Protein AF-A0A974HJC3-F1 (afdb_monomer)

Mean predicted aligned error: 16.14 Å

Structure (mmCIF, N/CA/C/O backbone):
data_AF-A0A974HJC3-F1
#
_entry.id   AF-A0A974HJC3-F1
#
loop_
_atom_site.group_PDB
_atom_site.id
_atom_site.type_symbol
_atom_site.label_atom_id
_atom_site.label_alt_id
_atom_site.label_comp_id
_atom_site.label_asym_id
_atom_site.label_entity_id
_atom_site.label_seq_id
_atom_site.pdbx_PDB_ins_code
_atom_site.Cartn_x
_atom_site.Cartn_y
_atom_site.Cartn_z
_atom_site.occupancy
_atom_site.B_iso_or_equiv
_atom_site.auth_seq_id
_atom_site.auth_comp_id
_atom_site.auth_asym_id
_atom_site.auth_atom_id
_atom_site.pdbx_PDB_model_num
ATOM 1 N N . MET A 1 1 ? -6.143 17.441 13.770 1.00 57.12 1 MET A N 1
ATOM 2 C CA . MET A 1 1 ? -6.486 16.005 13.543 1.00 57.12 1 MET A CA 1
ATOM 3 C C . MET A 1 1 ? -7.954 15.848 13.153 1.00 57.12 1 MET A C 1
ATOM 5 O O . MET A 1 1 ? -8.254 15.002 12.314 1.00 57.12 1 MET A O 1
ATOM 9 N N . TYR A 1 2 ? -8.851 16.677 13.696 1.00 64.00 2 TYR A N 1
ATOM 10 C CA . TYR A 1 2 ? -10.251 16.742 13.271 1.00 64.00 2 TYR A CA 1
ATOM 11 C C . TYR A 1 2 ? -10.424 17.188 11.803 1.00 64.00 2 TYR A C 1
ATOM 13 O O . TYR A 1 2 ? -11.204 16.575 11.080 1.00 64.00 2 TYR A O 1
ATOM 21 N N . ASP A 1 3 ? -9.580 18.098 11.303 1.00 67.56 3 ASP A N 1
ATOM 22 C CA . ASP A 1 3 ? -9.599 18.573 9.897 1.00 67.56 3 ASP A CA 1
ATOM 23 C C . ASP A 1 3 ? -8.930 17.625 8.894 1.00 67.56 3 ASP A C 1
ATOM 25 O O . ASP A 1 3 ? -8.756 17.928 7.717 1.00 67.56 3 ASP A O 1
ATOM 29 N N . SER A 1 4 ? -8.514 16.446 9.351 1.00 72.06 4 SER A N 1
ATOM 30 C CA . SER A 1 4 ? -7.942 15.449 8.457 1.00 72.06 4 SER A CA 1
ATOM 31 C C . SER A 1 4 ? -9.000 14.892 7.497 1.00 72.06 4 SER A C 1
ATOM 33 O O . SER A 1 4 ? -10.174 14.744 7.844 1.00 72.06 4 SER A O 1
ATOM 35 N N . PHE A 1 5 ? -8.567 14.464 6.309 1.00 69.25 5 PHE A N 1
ATOM 36 C CA . PHE A 1 5 ? -9.405 13.779 5.312 1.00 69.25 5 PHE A CA 1
ATOM 37 C C . PHE A 1 5 ? -9.793 12.340 5.710 1.00 69.25 5 PHE A C 1
ATOM 39 O O . PHE A 1 5 ? -10.010 11.480 4.857 1.00 69.25 5 PHE A O 1
ATOM 46 N N . HIS A 1 6 ? -9.848 12.032 7.004 1.00 73.44 6 HIS A N 1
ATOM 47 C CA . HIS A 1 6 ? -10.410 10.775 7.479 1.00 73.44 6 HIS A CA 1
ATOM 48 C C . HIS A 1 6 ? -11.947 10.849 7.485 1.00 73.44 6 HIS A C 1
ATOM 50 O O . HIS A 1 6 ? -12.510 11.926 7.687 1.00 73.44 6 HIS A O 1
ATOM 56 N N . PRO A 1 7 ? -12.650 9.724 7.279 1.00 74.75 7 PRO A N 1
ATOM 57 C CA . PRO A 1 7 ? -14.093 9.678 7.465 1.00 74.75 7 PRO A CA 1
ATOM 58 C C . PRO A 1 7 ? -14.505 10.064 8.890 1.00 74.75 7 PRO A C 1
ATOM 60 O O . PRO A 1 7 ? -13.841 9.679 9.854 1.00 74.75 7 PRO A O 1
ATOM 63 N N . ASP A 1 8 ? -15.651 10.734 9.031 1.00 78.88 8 ASP A N 1
ATOM 64 C CA . ASP A 1 8 ? -16.157 11.188 10.337 1.00 78.88 8 ASP A CA 1
ATOM 65 C C . ASP A 1 8 ? -16.374 10.013 11.297 1.00 78.88 8 ASP A C 1
ATOM 67 O O . ASP A 1 8 ? -16.006 10.076 12.467 1.00 78.88 8 ASP A O 1
ATOM 71 N N . HIS A 1 9 ? -16.871 8.883 10.781 1.00 81.44 9 HIS A N 1
ATOM 72 C CA . HIS A 1 9 ? -17.042 7.669 11.577 1.00 81.44 9 HIS A CA 1
ATOM 73 C C . HIS A 1 9 ? -15.714 7.132 12.130 1.00 81.44 9 HIS A C 1
ATOM 75 O O . HIS A 1 9 ? -15.701 6.599 13.231 1.00 81.44 9 HIS A O 1
ATOM 81 N N . THR A 1 10 ? -14.592 7.286 11.418 1.00 82.81 10 THR A N 1
ATOM 82 C CA . THR A 1 10 ? -13.272 6.846 11.896 1.00 82.81 10 THR A CA 1
ATOM 83 C C . THR A 1 10 ? -12.776 7.747 13.027 1.00 82.81 10 THR A C 1
ATOM 85 O O . THR A 1 10 ? -12.306 7.255 14.054 1.00 82.81 10 THR A O 1
ATOM 88 N N . LYS A 1 11 ? -12.931 9.067 12.869 1.00 84.75 11 LYS A N 1
ATOM 89 C CA . LYS A 1 11 ? -12.584 10.063 13.895 1.00 84.75 11 LYS A CA 1
ATOM 90 C C . LYS A 1 11 ? -13.387 9.817 15.175 1.00 84.75 11 LYS A C 1
ATOM 92 O O . LYS A 1 11 ? -12.817 9.645 16.248 1.00 84.75 11 LYS A O 1
ATOM 97 N N . ASN A 1 12 ? -14.701 9.683 15.032 1.00 88.44 12 ASN A N 1
ATOM 98 C CA . ASN A 1 12 ? -15.621 9.463 16.143 1.00 88.44 12 ASN A CA 1
ATOM 99 C C . ASN A 1 12 ? -15.442 8.084 16.794 1.00 88.44 12 ASN A C 1
ATOM 101 O O . ASN A 1 12 ? -15.463 7.964 18.018 1.00 88.44 12 ASN A O 1
ATOM 105 N N . SER A 1 13 ? -15.200 7.041 15.990 1.00 89.38 13 SER A N 1
ATOM 106 C CA . SER A 1 13 ? -14.908 5.698 16.503 1.00 89.38 13 SER A CA 1
ATOM 107 C C . SER A 1 13 ? -13.659 5.687 17.369 1.00 89.38 13 SER A C 1
ATOM 109 O O . SER A 1 13 ? -13.588 4.887 18.291 1.00 89.38 13 SER A O 1
ATOM 111 N N . THR A 1 14 ? -12.686 6.559 17.102 1.00 90.38 14 THR A N 1
ATOM 112 C CA . THR A 1 14 ? -11.455 6.612 17.894 1.00 90.38 14 THR A CA 1
ATOM 113 C C . THR A 1 14 ? -11.772 7.026 19.331 1.00 90.38 14 THR A C 1
ATOM 115 O O . THR A 1 14 ? -11.340 6.345 20.255 1.00 90.38 14 THR A O 1
ATOM 118 N N . ILE A 1 15 ? -12.589 8.066 19.530 1.00 91.50 15 ILE A N 1
ATOM 119 C CA . ILE A 1 15 ? -13.034 8.509 20.865 1.00 91.50 15 ILE A CA 1
ATOM 120 C C . ILE A 1 15 ? -13.760 7.368 21.585 1.00 91.50 15 ILE A C 1
ATOM 122 O O . ILE A 1 15 ? -13.410 7.003 22.707 1.00 91.50 15 ILE A O 1
ATOM 126 N N . TYR A 1 16 ? -14.735 6.763 20.903 1.00 92.69 16 TYR A N 1
ATOM 127 C CA . TYR A 1 16 ? -15.546 5.682 21.456 1.00 92.69 16 TYR A CA 1
ATOM 128 C C . TYR A 1 16 ? -14.713 4.456 21.854 1.00 92.69 16 TYR A C 1
ATOM 130 O O . TYR A 1 16 ? -14.903 3.902 22.933 1.00 92.69 16 TYR A O 1
ATOM 138 N N . SER A 1 17 ? -13.767 4.043 21.007 1.00 92.44 17 SER A N 1
ATOM 139 C CA . SER A 1 17 ? -12.908 2.887 21.266 1.00 92.44 17 SER A CA 1
ATOM 140 C C . SER A 1 17 ? -11.979 3.101 22.460 1.00 92.44 17 SER A C 1
ATOM 142 O O . SER A 1 17 ? -11.828 2.174 23.250 1.00 92.44 17 SER A O 1
ATOM 144 N N . HIS A 1 18 ? -11.397 4.294 22.629 1.00 92.50 18 HIS A N 1
ATOM 145 C CA . HIS A 1 18 ? -10.557 4.586 23.798 1.00 92.50 18 HIS A CA 1
ATOM 146 C C . HIS A 1 18 ? -11.386 4.595 25.087 1.00 92.50 18 HIS A C 1
ATOM 148 O O . HIS A 1 18 ? -11.015 3.937 26.054 1.00 92.50 18 HIS A O 1
ATOM 154 N N . ALA A 1 19 ? -12.549 5.254 25.086 1.00 92.94 19 ALA A N 1
ATOM 155 C CA . ALA A 1 19 ? -13.441 5.259 26.246 1.00 92.94 19 ALA A CA 1
ATOM 156 C C . ALA A 1 19 ? -13.891 3.836 26.635 1.00 92.94 19 ALA A C 1
ATOM 158 O O . ALA A 1 19 ? -13.882 3.474 27.809 1.00 92.94 19 ALA A O 1
ATOM 159 N N . LEU A 1 20 ? -14.201 2.986 25.649 1.00 92.19 20 LEU A N 1
ATOM 160 C CA . LEU A 1 20 ? -14.512 1.574 25.881 1.00 92.19 20 LEU A CA 1
ATOM 161 C C . LEU A 1 20 ? -13.343 0.771 26.462 1.00 92.19 20 LEU A C 1
ATOM 163 O O . LEU A 1 20 ? -13.570 -0.133 27.265 1.00 92.19 20 LEU A O 1
ATOM 167 N N . GLN A 1 21 ? -12.109 1.054 26.040 1.00 91.19 21 GLN A N 1
ATOM 168 C CA . GLN A 1 21 ? -10.926 0.385 26.578 1.00 91.19 21 GLN A CA 1
ATOM 169 C C . GLN A 1 21 ? -10.737 0.713 28.059 1.00 91.19 21 GLN A C 1
ATOM 171 O O . GLN A 1 21 ? -10.538 -0.213 28.843 1.00 91.19 21 GLN A O 1
ATOM 176 N N . TYR A 1 22 ? -10.888 1.981 28.456 1.00 91.94 22 TYR A N 1
ATOM 177 C CA . TYR A 1 22 ? -10.831 2.369 29.868 1.00 91.94 22 TYR A CA 1
ATOM 178 C C . TYR A 1 22 ? -11.906 1.659 30.698 1.00 91.94 22 TYR A C 1
ATOM 180 O O . TYR A 1 22 ? -11.577 1.063 31.719 1.00 91.94 22 TYR A O 1
ATOM 188 N N . ASN A 1 23 ? -13.148 1.587 30.208 1.00 89.94 23 ASN A N 1
ATOM 189 C CA . ASN A 1 23 ? -14.232 0.863 30.893 1.00 89.94 23 ASN A CA 1
ATOM 190 C C . ASN A 1 23 ? -13.980 -0.649 31.023 1.00 89.94 23 ASN A C 1
ATOM 192 O O . ASN A 1 23 ? -14.578 -1.316 31.867 1.00 89.94 23 ASN A O 1
ATOM 196 N N . ARG A 1 24 ? -13.144 -1.221 30.150 1.00 88.31 24 ARG A N 1
ATOM 197 C CA . ARG A 1 24 ? -12.794 -2.643 30.184 1.00 88.31 24 ARG A CA 1
ATOM 198 C C . ARG A 1 24 ? -11.630 -2.925 31.137 1.00 88.31 24 ARG A C 1
ATOM 200 O O . ARG A 1 24 ? -11.657 -3.950 31.818 1.00 88.31 24 ARG A O 1
ATOM 207 N N . ILE A 1 25 ? -10.620 -2.056 31.142 1.00 89.94 25 ILE A N 1
ATOM 208 C CA . ILE A 1 25 ? -9.370 -2.225 31.897 1.00 89.94 25 ILE A CA 1
ATOM 209 C C . ILE A 1 25 ? -9.563 -1.837 33.365 1.00 89.94 25 ILE A C 1
ATOM 211 O O . ILE A 1 25 ? -9.230 -2.624 34.250 1.00 89.94 25 ILE A O 1
ATOM 215 N N . CYS A 1 26 ? -10.123 -0.656 33.625 1.00 87.56 26 CYS A N 1
ATOM 216 C CA . CYS A 1 26 ? -10.281 -0.137 34.977 1.00 87.56 26 CYS A CA 1
ATOM 217 C C . CYS A 1 26 ? -11.382 -0.908 35.715 1.00 87.56 26 CYS A C 1
ATOM 219 O O . CYS A 1 26 ? -12.485 -1.098 35.197 1.00 87.56 26 CYS A O 1
ATOM 221 N N . SER A 1 27 ? -11.071 -1.367 36.926 1.00 83.88 27 SER A N 1
ATOM 222 C CA . SER A 1 27 ? -12.061 -1.986 37.820 1.00 83.88 27 SER A CA 1
ATOM 223 C C . SER A 1 27 ? -12.658 -0.964 38.787 1.00 83.88 27 SER A C 1
ATOM 225 O O . SER A 1 27 ? -13.817 -1.105 39.168 1.00 83.88 27 SER A O 1
ATOM 227 N N . ASP A 1 28 ? -11.891 0.075 39.133 1.00 89.00 28 ASP A N 1
ATOM 228 C CA . ASP A 1 28 ? -12.352 1.200 39.939 1.00 89.00 28 ASP A CA 1
ATOM 229 C C . ASP A 1 28 ? -12.942 2.327 39.073 1.00 89.00 28 ASP A C 1
ATOM 231 O O . ASP A 1 28 ? -12.427 2.694 38.011 1.00 89.00 28 ASP A O 1
ATOM 235 N N . THR A 1 29 ? -14.040 2.898 39.562 1.00 86.00 29 THR A N 1
ATOM 236 C CA . THR A 1 29 ? -14.767 3.990 38.914 1.00 86.00 29 THR A CA 1
ATOM 237 C C . THR A 1 29 ? -14.057 5.335 39.050 1.00 86.00 29 THR A C 1
ATOM 239 O O . THR A 1 29 ? -14.162 6.160 38.139 1.00 86.00 29 THR A O 1
ATOM 242 N N . ALA A 1 30 ? -13.318 5.579 40.138 1.00 89.06 30 ALA A N 1
ATOM 243 C CA . ALA A 1 30 ? -12.611 6.844 40.329 1.00 89.06 30 ALA A CA 1
ATOM 244 C C . ALA A 1 30 ? -11.413 6.955 39.374 1.00 89.06 30 ALA A C 1
ATOM 246 O O . ALA A 1 30 ? -11.275 7.964 38.676 1.00 89.06 30 ALA A O 1
ATOM 247 N N . GLU A 1 31 ? -10.620 5.888 39.259 1.00 89.62 31 GLU A N 1
ATOM 248 C CA . GLU A 1 31 ? -9.521 5.785 38.293 1.00 89.62 31 GLU A CA 1
ATOM 249 C C . GLU A 1 31 ? -10.017 5.896 36.839 1.00 89.62 31 GLU A C 1
ATOM 251 O O . GLU A 1 31 ? -9.485 6.677 36.045 1.00 89.62 31 GLU A O 1
ATOM 256 N N . MET A 1 32 ? -11.114 5.208 36.500 1.00 88.81 32 MET A N 1
ATOM 257 C CA . MET A 1 32 ? -11.758 5.323 35.187 1.00 88.81 32 MET A CA 1
ATOM 258 C C . MET A 1 32 ? -12.147 6.776 34.874 1.00 88.81 32 MET A C 1
ATOM 260 O O . MET A 1 32 ? -11.847 7.287 33.794 1.00 88.81 32 MET A O 1
ATOM 264 N N . ASN A 1 33 ? -12.788 7.469 35.819 1.00 90.19 33 ASN A N 1
ATOM 265 C CA . ASN A 1 33 ? -13.190 8.864 35.644 1.00 90.19 33 ASN A CA 1
ATOM 266 C C . ASN A 1 33 ? -11.987 9.804 35.495 1.00 90.19 33 ASN A C 1
ATOM 268 O O . ASN A 1 33 ? -12.065 10.775 34.738 1.00 90.19 33 ASN A O 1
ATOM 272 N N . HIS A 1 34 ? -10.875 9.525 36.177 1.00 93.00 34 HIS A N 1
ATOM 273 C CA . HIS A 1 34 ? -9.630 10.266 35.997 1.00 93.00 34 HIS A CA 1
ATOM 274 C C . HIS A 1 34 ? -9.096 10.109 34.565 1.00 93.00 34 HIS A C 1
ATOM 276 O O . HIS A 1 34 ? -8.867 11.108 33.882 1.00 93.00 34 HIS A O 1
ATOM 282 N N . HIS A 1 35 ? -9.008 8.878 34.054 1.00 92.12 35 HIS A N 1
ATOM 283 C CA . HIS A 1 35 ? -8.567 8.628 32.680 1.00 92.12 35 HIS A CA 1
ATOM 284 C C . HIS A 1 35 ? -9.496 9.232 31.624 1.00 92.12 35 HIS A C 1
ATOM 286 O O . HIS A 1 35 ? -9.015 9.790 30.638 1.00 92.12 35 HIS A O 1
ATOM 292 N N . LEU A 1 36 ? -10.817 9.181 31.825 1.00 92.69 36 LEU A N 1
ATOM 293 C CA . LEU A 1 36 ? -11.779 9.795 30.906 1.00 92.69 36 LEU A CA 1
ATOM 294 C C . LEU A 1 36 ? -11.648 11.324 30.863 1.00 92.69 36 LEU A C 1
ATOM 296 O O . LEU A 1 36 ? -11.805 11.913 29.791 1.00 92.69 36 LEU A O 1
ATOM 300 N N . LYS A 1 37 ? -11.315 11.974 31.988 1.00 93.56 37 LYS A N 1
ATOM 301 C CA . LYS A 1 37 ? -11.023 13.417 32.023 1.00 93.56 37 LYS A CA 1
ATOM 302 C C . LYS A 1 37 ? -9.769 13.754 31.219 1.00 93.56 37 LYS A C 1
ATOM 304 O O . LYS A 1 37 ? -9.818 14.667 30.396 1.00 93.56 37 LYS A O 1
ATOM 309 N N . THR A 1 38 ? -8.688 12.997 31.399 1.00 94.06 38 THR A N 1
ATOM 310 C CA . THR A 1 38 ? -7.447 13.171 30.627 1.00 94.06 38 THR A CA 1
ATOM 311 C C . THR A 1 38 ? -7.691 12.950 29.135 1.00 94.06 38 THR A C 1
ATOM 313 O O . THR A 1 38 ? -7.341 13.796 28.315 1.00 94.06 38 THR A O 1
ATOM 316 N N . LEU A 1 39 ? -8.407 11.878 28.779 1.00 93.19 39 LEU A N 1
ATOM 317 C CA . LEU A 1 39 ? -8.787 11.576 27.399 1.00 93.19 39 LEU A CA 1
ATOM 318 C C . LEU A 1 39 ? -9.587 12.723 26.764 1.00 93.19 39 LEU A C 1
ATOM 320 O O . LEU A 1 39 ? -9.346 13.097 25.615 1.00 93.19 39 LEU A O 1
ATOM 324 N N . LYS A 1 40 ? -10.544 13.293 27.507 1.00 93.88 40 LYS A N 1
ATOM 325 C CA . LYS A 1 40 ? -11.336 14.438 27.049 1.00 93.88 40 LYS A CA 1
ATOM 326 C C . LYS A 1 40 ? -10.446 15.650 26.775 1.00 93.88 40 LYS A C 1
ATOM 328 O O . LYS A 1 40 ? -10.574 16.244 25.706 1.00 93.88 40 LYS A O 1
ATOM 333 N N . ALA A 1 41 ? -9.538 15.988 27.691 1.00 94.12 41 ALA A N 1
ATOM 334 C CA . ALA A 1 41 ? -8.601 17.096 27.513 1.00 94.12 41 ALA A CA 1
ATOM 335 C C . ALA A 1 41 ? -7.727 16.905 26.260 1.00 94.12 41 ALA A C 1
ATOM 337 O O . ALA A 1 41 ? -7.614 17.818 25.441 1.00 94.12 41 ALA A O 1
ATOM 338 N N . ASP A 1 42 ? -7.207 15.697 26.039 1.00 92.81 42 ASP A N 1
ATOM 339 C CA . ASP A 1 42 ? -6.387 15.376 24.868 1.00 92.81 42 ASP A CA 1
ATOM 340 C C . ASP A 1 42 ? -7.138 15.556 23.544 1.00 92.81 42 ASP A C 1
ATOM 342 O O . ASP A 1 42 ? -6.578 16.062 22.567 1.00 92.81 42 ASP A O 1
ATOM 346 N N . PHE A 1 43 ? -8.410 15.152 23.477 1.00 91.50 43 PHE A N 1
ATOM 347 C CA . PHE A 1 43 ? -9.216 15.335 22.270 1.00 91.50 43 PHE A CA 1
ATOM 348 C C . PHE A 1 43 ? -9.601 16.799 22.040 1.00 91.50 43 PHE A C 1
ATOM 350 O O . PHE A 1 43 ? -9.563 17.246 20.890 1.00 91.50 43 PHE A O 1
ATOM 357 N N . ILE A 1 44 ? -9.903 17.557 23.098 1.00 92.69 44 ILE A N 1
ATOM 358 C CA . ILE A 1 44 ? -10.158 19.004 23.004 1.00 92.69 44 ILE A CA 1
ATOM 359 C C . ILE A 1 44 ? -8.915 19.715 22.454 1.00 92.69 44 ILE A C 1
ATOM 361 O O . ILE A 1 44 ? -9.015 20.438 21.465 1.00 92.69 44 ILE A O 1
ATOM 365 N N . ASN A 1 45 ? -7.731 19.410 22.992 1.00 91.88 45 ASN A N 1
ATOM 366 C CA . ASN A 1 45 ? -6.456 19.969 22.527 1.00 91.88 45 ASN A CA 1
ATOM 367 C C . ASN A 1 45 ? -6.153 19.634 21.054 1.00 91.88 45 ASN A C 1
ATOM 369 O O . ASN A 1 45 ? -5.467 20.381 20.363 1.00 91.88 45 ASN A O 1
ATOM 373 N N . ARG A 1 46 ? -6.686 18.520 20.534 1.00 88.75 46 ARG A N 1
ATOM 374 C CA . ARG A 1 46 ? -6.554 18.107 19.121 1.00 88.75 46 ARG A CA 1
ATOM 375 C C . ARG A 1 46 ? -7.598 18.736 18.184 1.00 88.75 46 ARG A C 1
ATOM 377 O O . ARG A 1 46 ? -7.595 18.400 16.987 1.00 88.75 46 ARG A O 1
ATOM 384 N N . GLY A 1 47 ? -8.472 19.596 18.712 1.00 88.75 47 GLY A N 1
ATOM 385 C CA . GLY A 1 47 ? -9.499 20.339 17.978 1.00 88.75 47 GLY A CA 1
ATOM 386 C C . GLY A 1 47 ? -10.816 19.586 17.770 1.00 88.75 47 GLY A C 1
ATOM 387 O O . GLY A 1 47 ? -11.537 19.878 16.821 1.00 88.75 47 GLY A O 1
ATOM 388 N N . TYR A 1 48 ? -11.125 18.575 18.587 1.00 89.00 48 TYR A N 1
ATOM 389 C CA . TYR A 1 48 ? -12.422 17.894 18.517 1.00 89.00 48 TYR A CA 1
ATOM 390 C C . TYR A 1 48 ? -13.503 18.694 19.255 1.00 89.00 48 TYR A C 1
ATOM 392 O O . TYR A 1 48 ? -13.240 19.299 20.292 1.00 89.00 48 TYR A O 1
ATOM 400 N N . ASN A 1 49 ? -14.742 18.655 18.751 1.00 89.31 49 ASN A N 1
ATOM 401 C CA . ASN A 1 49 ? -15.873 19.325 19.396 1.00 89.31 49 ASN A CA 1
ATOM 402 C C . ASN A 1 49 ? -16.189 18.670 20.767 1.00 89.31 49 ASN A C 1
ATOM 404 O O . ASN A 1 49 ? -16.482 17.467 20.793 1.00 89.31 49 ASN A O 1
ATOM 408 N N . PRO A 1 50 ? -16.201 19.435 21.880 1.00 91.06 50 PRO A N 1
ATOM 409 C CA . PRO A 1 50 ? -16.499 18.929 23.223 1.00 91.06 50 PRO A CA 1
ATOM 410 C C . PRO A 1 50 ? -17.818 18.156 23.326 1.00 91.06 50 PRO A C 1
ATOM 412 O O . PRO A 1 50 ? -17.859 17.108 23.966 1.00 91.06 50 PRO A O 1
ATOM 415 N N . MET A 1 51 ? -18.872 18.611 22.638 1.00 91.81 51 MET A N 1
ATOM 416 C CA . MET A 1 51 ? -20.190 17.964 22.676 1.00 91.81 51 MET A CA 1
ATOM 417 C C . MET A 1 51 ? -20.149 16.554 22.086 1.00 91.81 51 MET A C 1
ATOM 419 O O . MET A 1 51 ? -20.760 15.628 22.616 1.00 91.81 51 MET A O 1
ATOM 423 N N . ILE A 1 52 ? -19.395 16.380 20.997 1.00 89.69 52 ILE A N 1
ATOM 424 C CA . ILE A 1 52 ? -19.218 15.079 20.347 1.00 89.69 52 ILE A CA 1
ATOM 425 C C . ILE A 1 52 ? -18.453 14.143 21.286 1.00 89.69 52 ILE A C 1
ATOM 427 O O . ILE A 1 52 ? -18.844 12.989 21.460 1.00 89.69 52 ILE A O 1
ATOM 431 N N . ILE A 1 53 ? -17.387 14.636 21.918 1.00 91.69 53 ILE A N 1
ATOM 432 C CA . ILE A 1 53 ? -16.584 13.848 22.860 1.00 91.69 53 ILE A CA 1
ATOM 433 C C . ILE A 1 53 ? -17.462 13.336 24.005 1.00 91.69 53 ILE A C 1
ATOM 435 O O . ILE A 1 53 ? -17.494 12.131 24.251 1.00 91.69 53 ILE A O 1
ATOM 439 N N . ASP A 1 54 ? -18.222 14.225 24.646 1.00 92.56 54 ASP A N 1
ATOM 440 C CA . ASP A 1 54 ? -19.093 13.871 25.767 1.00 92.56 54 ASP A CA 1
ATOM 441 C C . ASP A 1 54 ? -20.163 12.855 25.364 1.00 92.56 54 ASP A C 1
ATOM 443 O O . ASP A 1 54 ? -20.392 11.877 26.077 1.00 92.56 54 ASP A O 1
ATOM 447 N N . GLN A 1 55 ? -20.755 13.014 24.178 1.00 94.06 55 GLN A N 1
ATOM 448 C CA . GLN A 1 55 ? -21.725 12.063 23.645 1.00 94.06 55 GLN A CA 1
ATOM 449 C C . GLN A 1 55 ? -21.130 10.653 23.497 1.00 94.06 55 GLN A C 1
ATOM 451 O O . GLN A 1 55 ? -21.765 9.670 23.891 1.00 94.06 55 GLN A O 1
ATOM 456 N N . TYR A 1 56 ? -19.923 10.527 22.934 1.00 92.44 56 TYR A N 1
ATOM 457 C CA . TYR A 1 56 ? -19.283 9.224 22.729 1.00 92.44 56 TYR A CA 1
ATOM 458 C C . TYR A 1 56 ? -18.726 8.621 24.022 1.00 92.44 56 TYR A C 1
ATOM 460 O O . TYR A 1 56 ? -18.818 7.403 24.184 1.00 92.44 56 TYR A O 1
ATOM 468 N N . ILE A 1 57 ? -18.213 9.438 24.948 1.00 93.19 57 ILE A N 1
ATOM 469 C CA . ILE A 1 57 ? -17.792 8.981 26.280 1.00 93.19 57 ILE A CA 1
ATOM 470 C C . ILE A 1 57 ? -19.001 8.444 27.044 1.00 93.19 57 ILE A C 1
ATOM 472 O O . ILE A 1 57 ? -18.978 7.300 27.490 1.00 93.19 57 ILE A O 1
ATOM 476 N N . HIS A 1 58 ? -20.092 9.206 27.110 1.00 92.31 58 HIS A N 1
ATOM 477 C CA . HIS A 1 58 ? -21.319 8.778 27.779 1.00 92.31 58 HIS A CA 1
ATOM 478 C C . HIS A 1 58 ? -21.916 7.514 27.140 1.00 92.31 58 HIS A C 1
ATOM 480 O O . HIS A 1 58 ? -22.385 6.605 27.824 1.00 92.31 58 HIS A O 1
ATOM 486 N N . ARG A 1 59 ? -21.852 7.395 25.809 1.00 92.88 59 ARG A N 1
ATOM 487 C CA . ARG A 1 59 ? -22.254 6.166 25.112 1.00 92.88 59 ARG A CA 1
ATOM 488 C C . ARG A 1 59 ? -21.389 4.964 25.504 1.00 92.88 59 ARG A C 1
ATOM 490 O O . ARG A 1 59 ? -21.908 3.852 25.554 1.00 92.88 59 ARG A O 1
ATOM 497 N N . ALA A 1 60 ? -20.092 5.157 25.732 1.00 90.50 60 ALA A N 1
ATOM 498 C CA . ALA A 1 60 ? -19.192 4.088 26.150 1.00 90.50 60 ALA A CA 1
ATOM 499 C C . ALA A 1 60 ? -19.427 3.684 27.613 1.00 90.50 60 ALA A C 1
ATOM 501 O O . ALA A 1 60 ? -19.482 2.488 27.895 1.00 90.50 60 ALA A O 1
ATOM 502 N N . THR A 1 61 ? -19.605 4.646 28.526 1.00 88.75 61 THR A N 1
ATOM 503 C CA . THR A 1 61 ? -19.815 4.400 29.970 1.00 88.75 61 THR A CA 1
ATOM 504 C C . THR A 1 61 ? -21.153 3.746 30.292 1.00 88.75 61 THR A C 1
ATOM 506 O O . THR A 1 61 ? -21.265 3.057 31.298 1.00 88.75 61 THR A O 1
ATOM 509 N N . ARG A 1 62 ? -22.151 3.870 29.410 1.00 90.50 62 ARG A N 1
ATOM 510 C CA . ARG A 1 62 ? -23.421 3.134 29.520 1.00 90.50 62 ARG A CA 1
ATOM 511 C C . ARG A 1 62 ? -23.282 1.615 29.415 1.00 90.50 62 ARG A C 1
ATOM 513 O O . ARG A 1 62 ? -24.192 0.901 29.824 1.00 90.50 62 ARG A O 1
ATOM 520 N N . ILE A 1 63 ? -22.201 1.107 28.823 1.00 88.75 63 ILE A N 1
ATOM 521 C CA . ILE A 1 63 ? -22.020 -0.335 28.644 1.00 88.75 63 ILE A CA 1
ATOM 522 C C . ILE A 1 63 ? -21.313 -0.893 29.875 1.00 88.75 63 ILE A C 1
ATOM 524 O O . ILE A 1 63 ? -20.200 -0.481 30.195 1.00 88.75 63 ILE A O 1
ATOM 528 N N . SER A 1 64 ? -21.946 -1.862 30.539 1.00 86.94 64 SER A N 1
ATOM 529 C CA . SER A 1 64 ? -21.368 -2.493 31.723 1.00 86.94 64 SER A CA 1
ATOM 530 C C . SER A 1 64 ? -20.080 -3.248 31.386 1.00 86.94 64 SER A C 1
ATOM 532 O O . SER A 1 64 ? -19.959 -3.902 30.344 1.00 86.94 64 SER A O 1
ATOM 534 N N . ARG A 1 65 ? -19.115 -3.209 32.309 1.00 86.81 65 ARG A N 1
ATOM 535 C CA . ARG A 1 65 ? -17.842 -3.930 32.175 1.00 86.81 65 ARG A CA 1
ATOM 536 C C . ARG A 1 65 ? -18.051 -5.429 31.957 1.00 86.81 65 ARG A C 1
ATOM 538 O O . ARG A 1 65 ? -17.398 -6.009 31.094 1.00 86.81 65 ARG A O 1
ATOM 545 N N . GLY A 1 66 ? -19.000 -6.037 32.674 1.00 86.44 66 GLY A N 1
ATOM 546 C CA . GLY A 1 66 ? -19.341 -7.455 32.514 1.00 86.44 66 GLY A CA 1
ATOM 547 C C . GLY A 1 66 ? -19.707 -7.815 31.071 1.00 86.44 66 GLY A C 1
ATOM 548 O O . GLY A 1 66 ? -19.215 -8.805 30.540 1.00 86.44 66 GLY A O 1
ATOM 549 N N . HIS A 1 67 ? -20.469 -6.956 30.392 1.00 88.06 67 HIS A N 1
ATOM 550 C CA . HIS A 1 67 ? -20.825 -7.149 28.987 1.00 88.06 67 HIS A CA 1
ATOM 551 C C . HIS A 1 67 ? -19.646 -6.899 28.021 1.00 88.06 67 HIS A C 1
ATOM 553 O O . HIS A 1 67 ? -19.585 -7.496 26.949 1.00 88.06 67 HIS A O 1
ATOM 559 N N . LEU A 1 68 ? -18.679 -6.043 28.376 1.00 87.19 68 LEU A N 1
ATOM 560 C CA . LEU A 1 68 ? -17.478 -5.784 27.559 1.00 87.19 68 LEU A CA 1
ATOM 561 C C . LEU A 1 68 ? -16.434 -6.903 27.618 1.00 87.19 68 LEU A C 1
ATOM 563 O O . LEU A 1 68 ? -15.623 -7.032 26.698 1.00 87.19 68 LEU A O 1
ATOM 567 N N . LEU A 1 69 ? -16.422 -7.679 28.701 1.00 87.88 69 LEU A N 1
ATOM 568 C CA . LEU A 1 69 ? -15.504 -8.804 28.878 1.00 87.88 69 LEU A CA 1
ATOM 569 C C . LEU A 1 69 ? -15.969 -10.066 28.146 1.00 87.88 69 LEU A C 1
ATOM 571 O O . LEU A 1 69 ? -15.146 -10.937 27.870 1.00 87.88 69 LEU A O 1
ATOM 575 N N . GLN A 1 70 ? -17.252 -10.149 27.792 1.00 91.31 70 GLN A N 1
ATOM 576 C CA . GLN A 1 70 ? -17.798 -11.273 27.042 1.00 91.31 70 GLN A CA 1
ATOM 577 C C . GLN A 1 70 ? -17.244 -11.315 25.616 1.00 91.31 70 GLN A C 1
ATOM 579 O O . GLN A 1 70 ? -17.166 -10.305 24.909 1.00 91.31 70 GLN A O 1
ATOM 584 N N . TYR A 1 71 ? -16.872 -12.518 25.182 1.00 86.25 71 TYR A N 1
ATOM 585 C CA . TYR A 1 71 ? -16.466 -12.751 23.806 1.00 86.25 71 TYR A CA 1
ATOM 586 C C . TYR A 1 71 ? -17.667 -12.574 22.876 1.00 86.25 71 TYR A C 1
ATOM 588 O O . TYR A 1 71 ? -18.707 -13.205 23.055 1.00 86.25 71 TYR A O 1
ATOM 596 N N . LYS A 1 72 ? -17.512 -11.732 21.854 1.00 85.00 72 LYS A N 1
ATOM 597 C CA . LYS A 1 72 ? -18.509 -11.582 20.795 1.00 85.00 72 LYS A CA 1
ATOM 598 C C . LYS A 1 72 ? -18.122 -12.456 19.617 1.00 85.00 72 LYS A C 1
ATOM 600 O O . LYS A 1 72 ? -17.049 -12.263 19.042 1.00 85.00 72 LYS A O 1
ATOM 605 N N . GLN A 1 73 ? -19.014 -13.367 19.239 1.00 85.81 73 GLN A N 1
ATOM 606 C CA . GLN A 1 73 ? -18.876 -14.077 17.976 1.00 85.81 73 GLN A CA 1
ATOM 607 C C . GLN A 1 73 ? -18.939 -13.068 16.829 1.00 85.81 73 GLN A C 1
ATOM 609 O O . GLN A 1 73 ? -19.778 -12.163 16.815 1.00 85.81 73 GLN A O 1
ATOM 614 N N . LYS A 1 74 ? -17.994 -13.182 15.896 1.00 82.25 74 LYS A N 1
ATOM 615 C CA . LYS A 1 74 ? -18.003 -12.352 14.696 1.00 82.25 74 LYS A CA 1
ATOM 616 C C . LYS A 1 74 ? -19.093 -12.885 13.770 1.00 82.25 74 LYS A C 1
ATOM 618 O O . LYS A 1 74 ? -19.071 -14.082 13.497 1.00 82.25 74 LYS A O 1
ATOM 623 N N . PRO A 1 75 ? -20.009 -12.035 13.282 1.00 81.38 75 PRO A N 1
ATOM 624 C CA . PRO A 1 75 ? -20.930 -12.468 12.246 1.00 81.38 75 PRO A CA 1
ATOM 625 C C . PRO A 1 75 ? -20.129 -12.840 10.995 1.00 81.38 75 PRO A C 1
ATOM 627 O O . PRO A 1 75 ? -19.153 -12.161 10.655 1.00 81.38 75 PRO A O 1
ATOM 630 N N . GLU A 1 76 ? -20.542 -13.904 10.314 1.00 79.88 76 GLU A N 1
ATOM 631 C CA . GLU A 1 76 ? -20.038 -14.199 8.978 1.00 79.88 76 GLU A CA 1
ATOM 632 C C . GLU A 1 76 ? -20.548 -13.124 8.018 1.00 79.88 76 GLU A C 1
ATOM 634 O O . GLU A 1 76 ? -21.750 -12.919 7.851 1.00 79.88 76 GLU A O 1
ATOM 639 N N . ILE A 1 77 ? -19.617 -12.374 7.430 1.00 76.12 77 ILE A N 1
ATOM 640 C CA . ILE A 1 77 ? -19.943 -11.331 6.461 1.00 76.12 77 ILE A CA 1
ATOM 641 C C . ILE A 1 77 ? -19.867 -11.968 5.077 1.00 76.12 77 ILE A C 1
ATOM 643 O O . ILE A 1 77 ? -18.785 -12.089 4.510 1.00 76.12 77 ILE A O 1
ATOM 647 N N . ASN A 1 78 ? -21.026 -12.327 4.525 1.00 77.50 78 ASN A N 1
ATOM 648 C CA . ASN A 1 78 ? -21.156 -12.839 3.154 1.00 77.50 78 ASN A CA 1
ATOM 649 C C . ASN A 1 78 ? -21.250 -11.715 2.103 1.00 77.50 78 ASN A C 1
ATOM 651 O O . ASN A 1 78 ? -21.469 -11.972 0.921 1.00 77.50 78 ASN A O 1
ATOM 655 N N . GLN A 1 79 ? -21.080 -10.455 2.519 1.00 82.56 79 GLN A N 1
ATOM 656 C CA . GLN A 1 79 ? -21.124 -9.305 1.622 1.00 82.56 79 GLN A CA 1
ATOM 657 C C . GLN A 1 79 ? -19.843 -9.179 0.799 1.00 82.56 79 GLN A C 1
ATOM 659 O O . GLN A 1 79 ? -18.730 -9.167 1.331 1.00 82.56 79 GLN A O 1
ATOM 664 N N . VAL A 1 80 ? -20.008 -8.972 -0.505 1.00 84.50 80 VAL A N 1
ATOM 665 C CA . VAL A 1 80 ? -18.886 -8.750 -1.417 1.00 84.50 80 VAL A CA 1
ATOM 666 C C . VAL A 1 80 ? -18.367 -7.308 -1.278 1.00 84.50 80 VAL A C 1
ATOM 668 O O . VAL A 1 80 ? -19.148 -6.360 -1.401 1.00 84.50 80 VAL A O 1
ATOM 671 N N . PRO A 1 81 ? -17.058 -7.092 -1.050 1.00 85.56 81 PRO A N 1
ATOM 672 C CA . PRO A 1 81 ? -16.489 -5.751 -0.998 1.00 85.56 81 PRO A CA 1
ATOM 673 C C . PRO A 1 81 ? -16.344 -5.143 -2.398 1.00 85.56 81 PRO A C 1
ATOM 675 O O . PRO A 1 81 ? -15.648 -5.683 -3.259 1.00 85.56 81 PRO A O 1
ATOM 678 N N . LEU A 1 82 ? -16.896 -3.947 -2.603 1.00 85.38 82 LEU A N 1
ATOM 679 C CA . LEU A 1 82 ? -16.559 -3.091 -3.739 1.00 85.38 82 LEU A CA 1
ATOM 680 C C . LEU A 1 82 ? -15.309 -2.275 -3.395 1.00 85.38 82 LEU A C 1
ATOM 682 O O . LEU A 1 82 ? -15.383 -1.280 -2.670 1.00 85.38 82 LEU A O 1
ATOM 686 N N . VAL A 1 83 ? -14.151 -2.706 -3.897 1.00 83.56 83 VAL A N 1
ATOM 687 C CA . VAL A 1 83 ? -12.857 -2.092 -3.567 1.00 83.56 83 VAL A CA 1
ATOM 688 C C . VAL A 1 83 ? -12.557 -0.906 -4.482 1.00 83.56 83 VAL A C 1
ATOM 690 O O . VAL A 1 83 ? -12.307 -1.069 -5.674 1.00 83.56 83 VAL A O 1
ATOM 693 N N . VAL A 1 84 ? -12.485 0.293 -3.905 1.00 80.12 84 VAL A N 1
ATOM 694 C CA . VAL A 1 84 ? -12.010 1.502 -4.588 1.00 80.12 84 VAL A CA 1
ATOM 695 C C . VAL A 1 84 ? -10.522 1.704 -4.317 1.00 80.12 84 VAL A C 1
ATOM 697 O O . VAL A 1 84 ? -10.052 1.659 -3.178 1.00 80.12 84 VAL A O 1
ATOM 700 N N . THR A 1 85 ? -9.760 1.924 -5.387 1.00 72.56 85 THR A N 1
ATOM 701 C CA . THR A 1 85 ? -8.298 2.092 -5.357 1.00 72.56 85 THR A CA 1
ATOM 702 C C . THR A 1 85 ? -7.848 3.473 -4.878 1.00 72.56 85 THR A C 1
ATOM 704 O O . THR A 1 85 ? -6.694 3.626 -4.481 1.00 72.56 85 THR A O 1
ATOM 707 N N . TYR A 1 86 ? -8.742 4.462 -4.892 1.00 65.69 86 TYR A N 1
ATOM 708 C CA . TYR A 1 86 ? -8.484 5.831 -4.445 1.00 65.69 86 TYR A CA 1
ATOM 709 C C . TYR A 1 86 ? -8.793 6.018 -2.950 1.00 65.69 86 TYR A C 1
ATOM 711 O O . TYR A 1 86 ? -9.642 5.331 -2.379 1.00 65.69 86 TYR A O 1
ATOM 719 N N . ARG A 1 87 ? -8.092 6.965 -2.307 1.00 65.88 87 ARG A N 1
ATOM 720 C CA . ARG A 1 87 ? -8.287 7.331 -0.890 1.00 65.88 87 ARG A CA 1
ATOM 721 C C . ARG A 1 87 ? -9.726 7.805 -0.652 1.00 65.88 87 ARG A C 1
ATOM 723 O O . ARG A 1 87 ? -10.379 8.283 -1.576 1.00 65.88 87 ARG A O 1
ATOM 730 N N . TYR A 1 88 ? -10.191 7.733 0.598 1.00 63.00 88 TYR A N 1
ATOM 731 C CA . TYR A 1 88 ? -11.443 8.370 1.006 1.00 63.00 88 TYR A CA 1
ATOM 732 C C . TYR A 1 88 ? -11.468 9.840 0.553 1.00 63.00 88 TYR A C 1
ATOM 734 O O . TYR A 1 88 ? -10.697 10.666 1.039 1.00 63.00 88 TYR A O 1
ATOM 742 N N . ASN A 1 89 ? -12.346 10.128 -0.402 1.00 68.88 89 ASN A N 1
ATOM 743 C CA . ASN A 1 89 ? -12.669 11.456 -0.901 1.00 68.88 89 ASN A CA 1
ATOM 744 C C . ASN A 1 89 ? -14.161 11.680 -0.582 1.00 68.88 89 ASN A C 1
ATOM 746 O O . ASN A 1 89 ? -14.965 10.789 -0.870 1.00 68.88 89 ASN A O 1
ATOM 750 N N . PRO A 1 90 ? -14.556 12.823 0.009 1.00 66.38 90 PRO A N 1
ATOM 751 C CA . PRO A 1 90 ? -15.958 13.167 0.257 1.00 66.38 90 PRO A CA 1
ATOM 752 C C . PRO A 1 90 ? -16.886 12.972 -0.954 1.00 66.38 90 PRO A C 1
ATOM 754 O O . PRO A 1 90 ? -18.038 12.585 -0.776 1.00 66.38 90 PRO A O 1
ATOM 757 N N . GLN A 1 91 ? -16.378 13.139 -2.177 1.00 66.12 91 GLN A N 1
ATOM 758 C CA . GLN A 1 91 ? -17.121 12.906 -3.423 1.00 66.12 91 GLN A CA 1
ATOM 759 C C . GLN A 1 91 ? -17.478 11.425 -3.662 1.00 66.12 91 GLN A C 1
ATOM 761 O O . GLN A 1 91 ? -18.430 11.117 -4.371 1.00 66.12 91 GLN A O 1
ATOM 766 N N . LEU A 1 92 ? -16.772 10.486 -3.023 1.00 69.50 92 LEU A N 1
ATOM 767 C CA . LEU A 1 92 ? -17.059 9.047 -3.095 1.00 69.50 92 LEU A CA 1
ATOM 768 C C . LEU A 1 92 ? -18.246 8.640 -2.205 1.00 69.50 92 LEU A C 1
ATOM 770 O O . LEU A 1 92 ? -18.675 7.488 -2.263 1.00 69.50 92 LEU A O 1
ATOM 774 N N . ARG A 1 93 ? -18.822 9.558 -1.406 1.00 69.00 93 ARG A N 1
ATOM 775 C CA . ARG A 1 93 ? -20.090 9.312 -0.686 1.00 69.00 93 ARG A CA 1
ATOM 776 C C . ARG A 1 93 ? -21.216 8.954 -1.664 1.00 69.00 93 ARG A C 1
ATOM 778 O O . ARG A 1 93 ? -22.032 8.089 -1.351 1.00 69.00 93 ARG A O 1
ATOM 785 N N . THR A 1 94 ? -21.195 9.526 -2.869 1.00 77.69 94 THR A N 1
ATOM 786 C CA . THR A 1 94 ? -22.151 9.230 -3.944 1.00 77.69 94 THR A CA 1
ATOM 787 C C . THR A 1 94 ? -22.056 7.783 -4.427 1.00 77.69 94 THR A C 1
ATOM 789 O O . THR A 1 94 ? -23.079 7.195 -4.751 1.00 77.69 94 THR A O 1
ATOM 792 N N . LEU A 1 95 ? -20.876 7.147 -4.386 1.00 79.38 95 LEU A N 1
ATOM 793 C CA . LEU A 1 95 ? -20.725 5.754 -4.834 1.00 79.38 95 LEU A CA 1
ATOM 794 C C . LEU A 1 95 ? -21.521 4.771 -3.980 1.00 79.38 95 LEU A C 1
ATOM 796 O O . LEU A 1 95 ? -22.041 3.797 -4.509 1.00 79.38 95 LEU A O 1
ATOM 800 N N . ARG A 1 96 ? -21.664 5.031 -2.674 1.00 79.12 96 ARG A N 1
ATOM 801 C CA . ARG A 1 96 ? -22.538 4.206 -1.825 1.00 79.12 96 ARG A CA 1
ATOM 802 C C . ARG A 1 96 ? -23.997 4.321 -2.250 1.00 79.12 96 ARG A C 1
ATOM 804 O O . ARG A 1 96 ? -24.713 3.329 -2.208 1.00 79.12 96 ARG A O 1
ATOM 811 N N . LYS A 1 97 ? -24.431 5.521 -2.645 1.00 83.25 97 LYS A N 1
ATOM 812 C CA . LYS A 1 97 ? -25.793 5.758 -3.133 1.00 83.25 97 LYS A CA 1
ATOM 813 C C . LYS A 1 97 ? -26.012 5.045 -4.469 1.00 83.25 97 LYS A C 1
ATOM 815 O O . LYS A 1 97 ? -26.939 4.255 -4.572 1.00 83.25 97 LYS A O 1
ATOM 820 N N . ILE A 1 98 ? -25.084 5.221 -5.409 1.00 85.12 98 ILE A N 1
ATOM 821 C CA . ILE A 1 98 ? -25.108 4.572 -6.726 1.00 85.12 98 ILE A CA 1
ATOM 822 C C . ILE A 1 98 ? -25.116 3.045 -6.590 1.00 85.12 98 ILE A C 1
ATOM 824 O O . ILE A 1 98 ? -25.924 2.384 -7.227 1.00 85.12 98 ILE A O 1
ATOM 828 N N . ALA A 1 99 ? -24.264 2.467 -5.736 1.00 83.62 99 ALA A N 1
ATOM 829 C CA . ALA A 1 99 ? -24.231 1.018 -5.526 1.00 83.62 99 ALA A CA 1
ATOM 830 C C . ALA A 1 99 ? -25.582 0.475 -5.027 1.00 83.62 99 ALA A C 1
ATOM 832 O O . ALA A 1 99 ? -26.033 -0.565 -5.497 1.00 83.62 99 ALA A O 1
ATOM 833 N N . ARG A 1 100 ? -26.259 1.208 -4.131 1.00 84.44 100 ARG A N 1
ATOM 834 C CA . ARG A 1 100 ? -27.600 0.842 -3.651 1.00 84.44 100 ARG A CA 1
ATOM 835 C C . ARG A 1 100 ? -28.670 0.987 -4.732 1.00 84.44 100 ARG A C 1
ATOM 837 O O . ARG A 1 100 ? -29.545 0.135 -4.816 1.00 84.44 100 ARG A O 1
ATOM 844 N N . G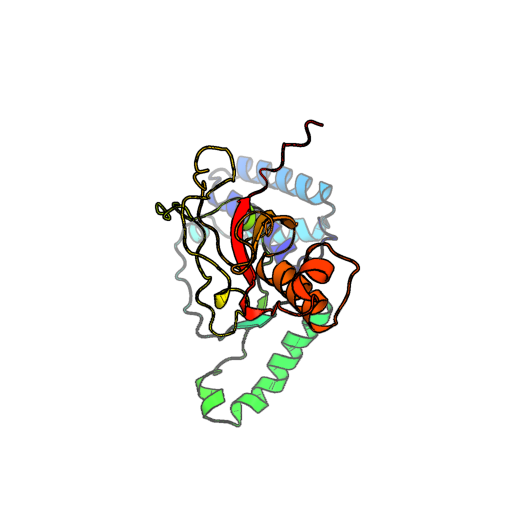LU A 1 101 ? -28.607 2.037 -5.546 1.00 87.50 101 GLU A N 1
ATOM 845 C CA . GLU A 1 101 ? -29.543 2.264 -6.658 1.00 87.50 101 GLU A CA 1
ATOM 846 C C . GLU A 1 101 ? -29.392 1.197 -7.753 1.00 87.50 101 GLU A C 1
ATOM 848 O O . GLU A 1 101 ? -30.381 0.667 -8.258 1.00 87.50 101 GLU A O 1
ATOM 853 N N . LEU A 1 102 ? -28.155 0.817 -8.082 1.00 86.56 102 LEU A N 1
ATOM 854 C CA . LEU A 1 102 ? -27.859 -0.190 -9.100 1.00 86.56 102 LEU A CA 1
ATOM 855 C C . LEU A 1 102 ? -28.124 -1.627 -8.635 1.00 86.56 102 LEU A C 1
ATOM 857 O O . LEU A 1 102 ? -28.185 -2.520 -9.480 1.00 86.56 102 LEU A O 1
ATOM 861 N N . GLN A 1 103 ? -28.351 -1.864 -7.339 1.00 85.81 103 GLN A N 1
ATOM 862 C CA . GLN A 1 103 ? -28.627 -3.200 -6.803 1.00 85.81 103 GLN A CA 1
ATOM 863 C C . GLN A 1 103 ? -29.819 -3.870 -7.496 1.00 85.81 103 GLN A C 1
ATOM 865 O O . GLN A 1 103 ? -29.740 -5.035 -7.878 1.00 85.81 103 GLN A O 1
ATOM 870 N N . GLY A 1 104 ? -30.898 -3.116 -7.736 1.00 86.62 104 GLY A N 1
ATOM 871 C CA . GLY A 1 104 ? -32.068 -3.631 -8.452 1.00 86.62 104 GLY A CA 1
ATOM 872 C C . GLY A 1 104 ? -31.757 -4.031 -9.898 1.00 86.62 104 GLY A C 1
ATOM 873 O O . GLY A 1 104 ? -32.383 -4.938 -10.433 1.00 86.62 104 GLY A O 1
ATOM 874 N N . THR A 1 105 ? -30.760 -3.400 -10.524 1.00 87.75 105 THR A N 1
ATOM 875 C CA . THR A 1 105 ? -30.287 -3.777 -11.865 1.00 87.75 105 THR A CA 1
ATOM 876 C C . THR A 1 105 ? -29.428 -5.039 -11.815 1.00 87.75 105 THR A C 1
ATOM 878 O O . THR A 1 105 ? -29.592 -5.904 -12.668 1.00 87.75 105 THR A O 1
ATOM 881 N N . LEU A 1 106 ? -28.567 -5.184 -10.801 1.00 84.75 106 LEU A N 1
ATOM 882 C CA . LEU A 1 106 ? -27.750 -6.388 -10.601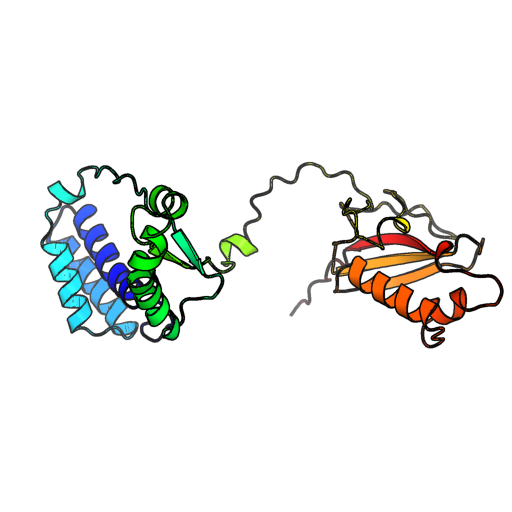 1.00 84.75 106 LEU A CA 1
ATOM 883 C C . LEU A 1 106 ? -28.612 -7.635 -10.370 1.00 84.75 106 LEU A C 1
ATOM 885 O O . LEU A 1 106 ? -28.259 -8.715 -10.823 1.00 84.75 106 LEU A O 1
ATOM 889 N N . HIS A 1 107 ? -29.762 -7.489 -9.709 1.00 89.25 107 HIS A N 1
ATOM 890 C CA . HIS A 1 107 ? -30.682 -8.598 -9.436 1.00 89.25 107 HIS A CA 1
ATOM 891 C C . HIS A 1 107 ? -31.533 -9.041 -10.632 1.00 89.25 107 HIS A C 1
ATOM 893 O O . HIS A 1 107 ? -32.209 -10.063 -10.523 1.00 89.25 107 HIS A O 1
ATOM 899 N N . LYS A 1 108 ? -31.497 -8.321 -11.763 1.00 90.50 108 LYS A N 1
ATOM 900 C CA . LYS A 1 108 ? -32.160 -8.753 -13.008 1.00 90.50 108 LYS A CA 1
ATOM 901 C C . LYS A 1 108 ? -31.471 -9.955 -13.655 1.00 90.50 108 LYS A C 1
ATOM 903 O O . LYS A 1 108 ? -32.117 -10.694 -14.385 1.00 90.50 108 LYS A O 1
ATOM 908 N N . ASP A 1 109 ? -30.177 -10.125 -13.404 1.00 91.06 109 ASP A N 1
ATOM 909 C CA . ASP A 1 109 ? -29.382 -11.251 -13.889 1.00 91.06 109 ASP A CA 1
ATOM 910 C C . ASP A 1 109 ? -29.232 -12.283 -12.760 1.00 91.06 109 ASP A C 1
ATOM 912 O O . ASP A 1 109 ? -28.759 -11.957 -11.668 1.00 91.06 109 ASP A O 1
ATOM 916 N N . GLU A 1 110 ? -29.625 -13.536 -13.007 1.00 89.94 110 GLU A N 1
ATOM 917 C CA . GLU A 1 110 ? -29.558 -14.616 -12.014 1.00 89.94 110 GLU A CA 1
ATOM 918 C C . GLU A 1 110 ? -28.133 -14.895 -11.522 1.00 89.94 110 GLU A C 1
ATOM 920 O O . GLU A 1 110 ? -27.924 -15.150 -10.332 1.00 89.94 110 GLU A O 1
ATOM 925 N N . ARG A 1 111 ? -27.132 -14.778 -12.401 1.00 90.81 111 ARG A N 1
ATOM 926 C CA . ARG A 1 111 ? -25.725 -14.986 -12.045 1.00 90.81 111 ARG A CA 1
ATOM 927 C C . ARG A 1 111 ? -25.215 -13.867 -11.145 1.00 90.81 111 ARG A C 1
ATOM 929 O O . ARG A 1 111 ? -24.448 -14.110 -10.217 1.00 90.81 111 ARG A O 1
ATOM 936 N N . LEU A 1 112 ? -25.597 -12.623 -11.420 1.00 85.50 112 LEU A N 1
ATOM 937 C CA . LEU A 1 112 ? -25.190 -11.495 -10.581 1.00 85.50 112 LEU A CA 1
ATOM 938 C C . LEU A 1 112 ? -25.946 -11.487 -9.253 1.00 85.50 112 LEU A C 1
ATOM 940 O O . LEU A 1 112 ? -25.357 -11.132 -8.236 1.00 85.50 112 LEU A O 1
ATOM 944 N N . LYS A 1 113 ? -27.197 -11.951 -9.232 1.00 86.88 113 LYS A N 1
ATOM 945 C CA . LYS A 1 113 ? -27.981 -12.148 -8.010 1.00 86.88 113 LYS A CA 1
ATOM 946 C C . LYS A 1 113 ? -27.370 -13.200 -7.083 1.00 86.88 113 LYS A C 1
ATOM 948 O O . LYS A 1 113 ? -27.380 -12.999 -5.871 1.00 86.88 113 LYS A O 1
ATOM 953 N N . SER A 1 114 ? -26.809 -14.285 -7.625 1.00 87.00 114 SER A N 1
ATOM 954 C CA . SER A 1 114 ? -26.134 -15.305 -6.811 1.00 87.00 114 SER A CA 1
ATOM 955 C C . SER A 1 114 ? -24.817 -14.800 -6.212 1.00 87.00 114 SER A C 1
ATOM 957 O O . SER A 1 114 ? -24.465 -15.180 -5.100 1.00 87.00 114 SER A O 1
ATOM 959 N N . ILE A 1 115 ? -24.090 -13.939 -6.934 1.00 84.94 115 ILE A N 1
ATOM 960 C CA . ILE A 1 115 ? -22.810 -13.365 -6.482 1.00 84.94 115 ILE A CA 1
ATOM 961 C C . ILE A 1 115 ? -23.030 -12.192 -5.511 1.00 84.94 115 ILE A C 1
ATOM 963 O O . ILE A 1 115 ? -22.334 -12.084 -4.506 1.00 84.94 115 ILE A O 1
ATOM 967 N N . PHE A 1 116 ? -23.987 -11.309 -5.804 1.00 83.94 116 PHE A N 1
ATOM 968 C CA . PHE A 1 116 ? -24.316 -10.107 -5.032 1.00 83.94 116 PHE A CA 1
ATOM 969 C C . PHE A 1 116 ? -25.716 -10.226 -4.422 1.00 83.94 116 PHE A C 1
ATOM 971 O O . PHE A 1 116 ? -26.624 -9.446 -4.729 1.00 83.94 116 PHE A O 1
ATOM 978 N N . SER A 1 117 ? -25.895 -11.218 -3.552 1.00 82.81 117 SER A N 1
ATOM 979 C CA . SER A 1 117 ? -27.135 -11.414 -2.792 1.00 82.81 117 SER A CA 1
ATOM 980 C C . SER A 1 117 ? -27.500 -10.160 -1.987 1.00 82.81 117 SER A C 1
ATOM 982 O O . SER A 1 117 ? -28.633 -9.682 -2.053 1.00 82.81 117 SER A O 1
ATOM 984 N N . GLU A 1 118 ? -26.509 -9.561 -1.328 1.00 83.31 118 GLU A N 1
ATOM 985 C CA . GLU A 1 118 ? -26.609 -8.265 -0.658 1.00 83.31 118 GLU A CA 1
ATOM 986 C C . GLU A 1 118 ? -25.878 -7.156 -1.427 1.00 83.31 118 GLU A C 1
ATOM 988 O O . GLU A 1 118 ? -24.993 -7.414 -2.249 1.00 83.31 118 GLU A O 1
ATOM 993 N N . SER A 1 119 ? -26.234 -5.896 -1.139 1.00 79.88 119 SER A N 1
ATOM 994 C CA . SER A 1 119 ? -25.545 -4.743 -1.725 1.00 79.88 119 SER A CA 1
ATOM 995 C C . SER A 1 119 ? -24.067 -4.779 -1.346 1.00 79.88 119 SER A C 1
ATOM 997 O O . SER A 1 119 ? -23.754 -4.819 -0.152 1.00 79.88 119 SER A O 1
ATOM 999 N N . PRO A 1 120 ? -23.143 -4.692 -2.319 1.00 83.25 120 PRO A N 1
ATOM 1000 C CA . PRO A 1 120 ? -21.728 -4.716 -2.012 1.00 83.25 120 PRO A CA 1
ATOM 1001 C C . PRO A 1 120 ? -21.363 -3.514 -1.141 1.00 83.25 120 PRO A C 1
ATOM 1003 O O . PRO A 1 120 ? -21.798 -2.382 -1.393 1.00 83.25 120 PRO A O 1
ATOM 1006 N N . PHE A 1 121 ? -20.560 -3.743 -0.104 1.00 82.75 121 PHE A N 1
ATOM 1007 C CA . PHE A 1 121 ? -20.125 -2.659 0.768 1.00 82.75 121 PHE A CA 1
ATOM 1008 C C . PHE A 1 121 ? -18.890 -1.975 0.187 1.00 82.75 121 PHE A C 1
ATOM 1010 O O . PHE A 1 121 ? -17.985 -2.605 -0.359 1.00 82.75 121 PHE A O 1
ATOM 1017 N N . LEU A 1 122 ? -18.839 -0.652 0.317 1.00 82.12 122 LEU A N 1
ATOM 1018 C CA . LEU A 1 122 ? -17.724 0.132 -0.196 1.00 82.12 122 LEU A CA 1
ATOM 1019 C C . LEU A 1 122 ? -16.489 -0.040 0.698 1.00 82.12 122 LEU A C 1
ATOM 1021 O O . LEU A 1 122 ? -16.480 0.427 1.842 1.00 82.12 122 LEU A O 1
ATOM 1025 N N . ALA A 1 123 ? -15.439 -0.641 0.144 1.00 81.88 123 ALA A N 1
ATOM 1026 C CA . ALA A 1 123 ? -14.136 -0.804 0.771 1.00 81.88 123 ALA A CA 1
ATOM 1027 C C . ALA A 1 123 ? -13.097 0.103 0.096 1.00 81.88 123 ALA A C 1
ATOM 1029 O O . ALA A 1 123 ? -13.093 0.279 -1.121 1.00 81.88 123 ALA A O 1
ATOM 1030 N N . PHE A 1 124 ? -12.181 0.671 0.880 1.00 79.12 124 PHE A N 1
ATOM 1031 C CA . PHE A 1 124 ? -11.100 1.511 0.361 1.00 79.12 124 PHE A CA 1
ATOM 1032 C C . PHE A 1 124 ? -9.773 0.772 0.466 1.00 79.12 124 PHE A C 1
ATOM 1034 O O . PHE A 1 124 ? -9.454 0.204 1.513 1.00 79.12 124 PHE A O 1
ATOM 1041 N N . ARG A 1 125 ? -8.970 0.810 -0.599 1.00 77.12 125 ARG A N 1
ATOM 1042 C CA . ARG A 1 125 ? -7.616 0.260 -0.567 1.00 77.12 125 ARG A CA 1
ATOM 1043 C C . ARG A 1 125 ? -6.765 1.036 0.438 1.00 77.12 125 ARG A C 1
ATOM 1045 O O . ARG A 1 125 ? -6.693 2.265 0.392 1.00 77.12 125 ARG A O 1
ATOM 1052 N N . GLN A 1 126 ? -6.085 0.313 1.325 1.00 73.94 126 GLN A N 1
ATOM 1053 C CA . GLN A 1 126 ? -5.148 0.933 2.254 1.00 73.94 126 GLN A CA 1
ATOM 1054 C C . GLN A 1 126 ? -3.935 1.486 1.477 1.00 73.94 126 GLN A C 1
ATOM 1056 O O . GLN A 1 126 ? -3.335 0.746 0.689 1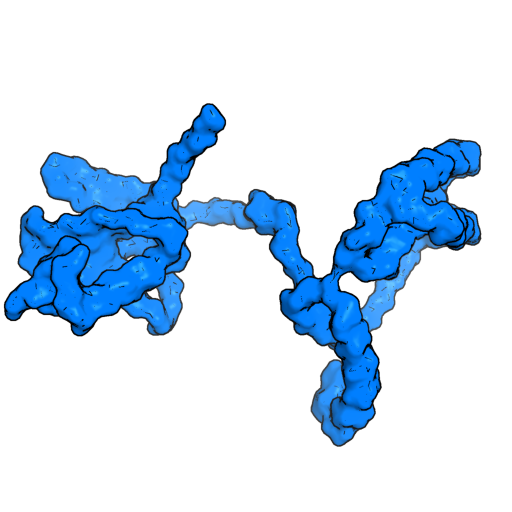.00 73.94 126 GLN A O 1
ATOM 1061 N N . PRO A 1 127 ? -3.555 2.764 1.669 1.00 73.44 127 PRO A N 1
ATOM 1062 C CA . PRO A 1 127 ? -2.325 3.290 1.091 1.00 73.44 127 PRO A CA 1
ATOM 1063 C C . PRO A 1 127 ? -1.100 2.631 1.747 1.00 73.44 127 PRO A C 1
ATOM 1065 O O . PRO A 1 127 ? -1.208 2.148 2.880 1.00 73.44 127 PRO A O 1
ATOM 1068 N N . PRO A 1 128 ? 0.069 2.633 1.079 1.00 74.06 128 PRO A N 1
ATOM 1069 C CA . PRO A 1 128 ? 1.308 2.195 1.711 1.00 74.06 128 PRO A CA 1
ATOM 1070 C C . PRO A 1 128 ? 1.533 3.016 2.985 1.00 74.06 128 PRO A C 1
ATOM 1072 O O . PRO A 1 128 ? 1.675 4.237 2.943 1.00 74.06 128 PRO A O 1
ATOM 1075 N N . ASN A 1 129 ? 1.488 2.343 4.131 1.00 78.88 129 ASN A N 1
ATOM 1076 C CA . ASN A 1 129 ? 1.738 2.941 5.436 1.00 78.88 129 ASN A CA 1
ATOM 1077 C C . ASN A 1 129 ? 3.218 2.768 5.807 1.00 78.88 129 ASN A C 1
ATOM 1079 O O . ASN A 1 129 ? 3.917 1.928 5.235 1.00 78.88 129 ASN A O 1
ATOM 1083 N N . LEU A 1 130 ? 3.694 3.546 6.780 1.00 80.06 130 LEU A N 1
ATOM 1084 C CA . LEU A 1 130 ? 5.103 3.533 7.173 1.00 80.06 130 LEU A CA 1
ATOM 1085 C C . LEU A 1 130 ? 5.587 2.126 7.551 1.00 80.06 130 LEU A C 1
ATOM 1087 O O . LEU A 1 130 ? 6.659 1.715 7.127 1.00 80.06 130 LEU A O 1
ATOM 1091 N N . LYS A 1 131 ? 4.751 1.346 8.244 1.00 78.31 131 LYS A N 1
ATOM 1092 C CA . LYS A 1 131 ? 5.032 -0.058 8.563 1.00 78.31 131 LYS A CA 1
ATOM 1093 C C . LYS A 1 131 ? 5.244 -0.897 7.296 1.00 78.31 131 LYS A C 1
ATOM 1095 O O . LYS A 1 131 ? 6.235 -1.592 7.190 1.00 78.31 131 LYS A O 1
ATOM 1100 N N . SER A 1 132 ? 4.382 -0.795 6.288 1.00 74.12 132 SER A N 1
ATOM 1101 C CA . SER A 1 132 ? 4.550 -1.522 5.018 1.00 74.12 132 SER A CA 1
ATOM 1102 C C . SER A 1 132 ? 5.768 -1.070 4.204 1.00 74.12 132 SER A C 1
ATOM 1104 O O . SER A 1 132 ? 6.288 -1.841 3.404 1.00 74.12 132 SER A O 1
ATOM 1106 N N . LEU A 1 133 ? 6.213 0.176 4.393 1.00 77.69 133 LEU A N 1
ATOM 1107 C CA . LEU A 1 133 ? 7.376 0.736 3.706 1.00 77.69 133 LEU A CA 1
ATOM 1108 C C . LEU A 1 133 ? 8.693 0.358 4.395 1.00 77.69 133 LEU A C 1
ATOM 1110 O O . LEU A 1 133 ? 9.678 0.078 3.716 1.00 77.69 133 LEU A O 1
ATOM 1114 N N . ILE A 1 134 ? 8.710 0.364 5.729 1.00 79.06 134 ILE A N 1
ATOM 1115 C CA . ILE A 1 134 ? 9.912 0.144 6.541 1.00 79.06 134 ILE A CA 1
ATOM 1116 C C . ILE A 1 134 ? 10.066 -1.331 6.910 1.00 79.06 134 ILE A C 1
ATOM 1118 O O . ILE A 1 134 ? 11.160 -1.885 6.839 1.00 79.06 134 ILE A O 1
ATOM 1122 N N . THR A 1 135 ? 8.980 -1.988 7.305 1.00 72.69 135 THR A N 1
ATOM 1123 C CA . THR A 1 135 ? 9.002 -3.369 7.777 1.00 72.69 135 THR A CA 1
ATOM 1124 C C . THR A 1 135 ? 8.917 -4.309 6.577 1.00 72.69 135 THR A C 1
ATOM 1126 O O . THR A 1 135 ? 7.836 -4.627 6.082 1.00 72.69 135 THR A O 1
ATOM 1129 N N . ARG A 1 136 ? 10.073 -4.762 6.079 1.00 59.41 136 ARG A N 1
ATOM 1130 C CA . ARG A 1 136 ? 10.119 -5.858 5.102 1.00 59.41 136 ARG A CA 1
ATOM 1131 C C . ARG A 1 136 ? 9.839 -7.162 5.845 1.00 59.41 136 ARG A C 1
ATOM 1133 O O . ARG A 1 136 ? 10.639 -7.580 6.668 1.00 59.41 136 ARG A O 1
ATOM 1140 N N . SER A 1 137 ? 8.714 -7.808 5.547 1.00 59.06 137 SER A N 1
ATOM 1141 C CA . SER A 1 137 ? 8.344 -9.114 6.118 1.00 59.06 137 SER A CA 1
ATOM 1142 C C . SER A 1 137 ? 9.143 -10.287 5.540 1.00 59.06 137 SER A C 1
ATOM 1144 O O . SER A 1 137 ? 8.933 -11.429 5.937 1.00 59.06 137 SER A O 1
ATOM 1146 N N . ALA A 1 138 ? 10.024 -10.032 4.571 1.00 61.59 138 ALA A N 1
ATOM 1147 C CA . ALA A 1 138 ? 10.792 -11.077 3.925 1.00 61.59 138 ALA A CA 1
ATOM 1148 C C . ALA A 1 138 ? 12.007 -11.443 4.782 1.00 61.59 138 ALA A C 1
ATOM 1150 O O . ALA A 1 138 ? 12.969 -10.678 4.856 1.00 61.59 138 ALA A O 1
ATOM 1151 N N . LEU A 1 139 ? 11.984 -12.649 5.353 1.00 56.56 139 LEU A N 1
ATOM 1152 C CA . LEU A 1 139 ? 13.212 -13.396 5.602 1.00 56.56 139 LEU A CA 1
AT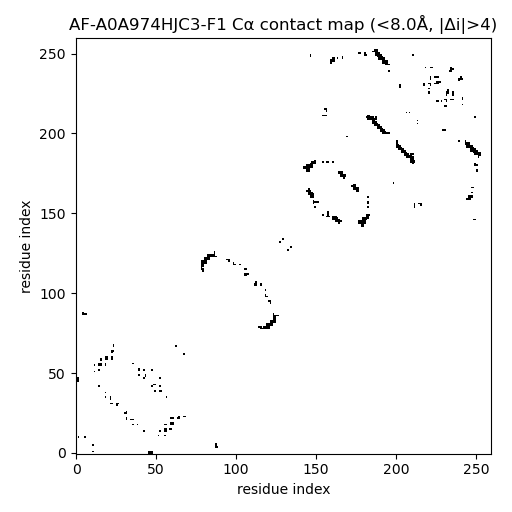OM 1153 C C . LEU A 1 139 ? 13.913 -13.509 4.247 1.00 56.56 139 LEU A C 1
ATOM 1155 O O . LEU A 1 139 ? 13.392 -14.161 3.336 1.00 56.56 139 LEU A O 1
ATOM 1159 N N . LEU A 1 140 ? 15.028 -12.795 4.079 1.00 56.56 140 LEU A N 1
ATOM 1160 C CA . LEU A 1 140 ? 15.844 -12.879 2.874 1.00 56.56 140 LEU A CA 1
ATOM 1161 C C . LEU A 1 140 ? 16.260 -14.342 2.731 1.00 56.56 140 LEU A C 1
ATOM 1163 O O . LEU A 1 140 ? 17.142 -14.818 3.437 1.00 56.56 140 LEU A O 1
ATOM 1167 N N . HIS A 1 141 ? 15.590 -15.077 1.848 1.00 57.47 141 HIS A N 1
ATOM 1168 C CA . HIS A 1 141 ? 16.139 -16.339 1.384 1.00 57.47 141 HIS A CA 1
ATOM 1169 C C . HIS A 1 141 ? 17.475 -15.984 0.729 1.00 57.47 141 HIS A C 1
ATOM 1171 O O . HIS A 1 141 ? 17.528 -14.936 0.073 1.00 57.47 141 HIS A O 1
ATOM 1177 N N . PRO A 1 142 ? 18.544 -16.778 0.906 1.00 56.44 142 PRO A N 1
ATOM 1178 C CA . PRO A 1 142 ? 19.819 -16.509 0.259 1.00 56.44 142 PRO A CA 1
ATOM 1179 C C . PRO A 1 142 ? 19.609 -16.544 -1.257 1.00 56.44 142 PRO A C 1
ATOM 1181 O O . PRO A 1 142 ? 19.614 -17.592 -1.900 1.00 56.44 142 PRO A O 1
ATOM 1184 N N . THR A 1 143 ? 19.331 -15.382 -1.840 1.00 66.81 143 THR A N 1
ATOM 1185 C CA . THR A 1 143 ? 19.237 -15.227 -3.280 1.00 66.81 143 THR A CA 1
ATOM 1186 C C . THR A 1 143 ? 20.651 -15.306 -3.801 1.00 66.81 143 THR A C 1
ATOM 1188 O O . THR A 1 143 ? 21.506 -14.549 -3.339 1.00 66.81 143 THR A O 1
ATOM 1191 N N . LYS A 1 144 ? 20.893 -16.204 -4.759 1.00 77.31 144 LYS A N 1
ATOM 1192 C CA . LYS A 1 144 ? 22.179 -16.257 -5.448 1.00 77.31 144 LYS A CA 1
ATOM 1193 C C . LYS A 1 144 ? 22.512 -14.863 -5.966 1.00 77.31 144 LYS A C 1
ATOM 1195 O O . LYS A 1 144 ? 21.676 -14.218 -6.614 1.00 77.31 144 LYS A O 1
ATOM 1200 N N . ASN A 1 145 ? 23.719 -14.418 -5.643 1.00 81.25 145 ASN A N 1
ATOM 1201 C CA . ASN A 1 145 ? 24.248 -13.170 -6.155 1.00 81.25 145 ASN A CA 1
ATOM 1202 C C . ASN A 1 145 ? 24.327 -13.232 -7.683 1.00 81.25 145 ASN A C 1
ATOM 1204 O O . ASN A 1 145 ? 24.407 -14.316 -8.268 1.00 81.25 145 ASN A O 1
ATOM 1208 N N . GLY A 1 146 ? 24.233 -12.078 -8.328 1.00 80.62 146 GLY A N 1
ATOM 1209 C CA . GLY A 1 146 ? 24.341 -11.973 -9.776 1.00 80.62 146 GLY A CA 1
ATOM 1210 C C . GLY A 1 146 ? 23.204 -11.217 -10.432 1.00 80.62 146 GLY A C 1
ATOM 1211 O O . GLY A 1 146 ? 22.222 -10.792 -9.811 1.00 80.62 146 GLY A O 1
ATOM 1212 N N . THR A 1 147 ? 23.365 -11.054 -11.737 1.00 81.81 147 THR A N 1
ATOM 1213 C CA . THR A 1 147 ? 22.366 -10.435 -12.606 1.00 81.81 147 THR A CA 1
ATOM 1214 C C . THR A 1 147 ? 21.563 -11.527 -13.296 1.00 81.81 147 THR A C 1
ATOM 1216 O O . THR A 1 147 ? 22.140 -12.460 -13.831 1.00 81.81 147 THR A O 1
ATOM 1219 N N . TYR A 1 148 ? 20.237 -11.421 -13.306 1.00 85.75 148 TYR A N 1
ATOM 1220 C CA . TYR A 1 148 ? 19.341 -12.434 -13.861 1.00 85.75 148 TYR A CA 1
ATOM 1221 C C . TYR A 1 148 ? 18.258 -11.793 -14.743 1.00 85.75 148 TYR A C 1
ATOM 1223 O O . TYR A 1 148 ? 17.792 -10.675 -14.483 1.00 85.75 148 TYR A O 1
ATOM 1231 N N . PRO A 1 149 ? 17.788 -12.475 -15.799 1.00 85.69 149 PRO A N 1
ATOM 1232 C CA . PRO A 1 149 ? 16.619 -12.021 -16.539 1.00 85.69 149 PRO A CA 1
ATOM 1233 C C . PRO A 1 149 ? 15.376 -12.044 -15.635 1.00 85.69 149 PRO A C 1
ATOM 1235 O O . PRO A 1 149 ? 15.158 -12.967 -14.862 1.00 85.69 149 PRO A O 1
ATOM 1238 N N . CYS A 1 150 ? 14.499 -11.040 -15.750 1.00 85.69 150 CYS A N 1
ATOM 1239 C CA . CYS A 1 150 ? 13.309 -10.939 -14.890 1.00 85.69 150 CYS A CA 1
ATOM 1240 C C . CYS A 1 150 ? 12.170 -11.930 -15.221 1.00 85.69 150 CYS A C 1
ATOM 1242 O O . CYS A 1 150 ? 11.100 -11.829 -14.625 1.00 85.69 150 CYS A O 1
ATOM 1244 N N . GLY A 1 151 ? 12.338 -12.804 -16.221 1.00 82.81 151 GLY A N 1
ATOM 1245 C CA . GLY A 1 151 ? 11.365 -13.840 -16.612 1.00 82.81 151 GLY A CA 1
ATOM 1246 C C . GLY A 1 151 ? 10.056 -13.348 -17.252 1.00 82.81 151 GLY A C 1
ATOM 1247 O O . GLY A 1 151 ? 9.225 -14.148 -17.674 1.00 82.81 151 GLY A O 1
ATOM 1248 N N . LYS A 1 152 ? 9.832 -12.034 -17.365 1.00 86.38 152 LYS A N 1
ATOM 1249 C CA . LYS A 1 152 ? 8.603 -11.486 -17.963 1.00 86.38 152 LYS A CA 1
ATOM 1250 C C . LYS A 1 152 ? 8.631 -11.630 -19.487 1.00 86.38 152 LYS A C 1
ATOM 1252 O O . LYS A 1 152 ? 9.483 -11.018 -20.129 1.00 86.38 152 LYS A O 1
ATOM 1257 N N . LYS A 1 153 ? 7.628 -12.309 -20.067 1.00 83.38 153 LYS A N 1
ATOM 1258 C CA . LYS A 1 153 ? 7.497 -12.573 -21.521 1.00 83.38 153 LYS A CA 1
ATOM 1259 C C . LYS A 1 153 ? 7.698 -11.338 -22.417 1.00 83.38 153 LYS A C 1
ATOM 1261 O O . LYS A 1 153 ? 8.281 -11.436 -23.485 1.00 83.38 153 LYS A O 1
ATOM 1266 N N . GLN A 1 154 ? 7.256 -10.157 -21.978 1.00 86.62 154 GLN A N 1
ATOM 1267 C CA . GLN A 1 154 ? 7.338 -8.909 -22.758 1.00 86.62 154 GLN A CA 1
ATOM 1268 C C . GLN A 1 154 ? 8.573 -8.038 -22.438 1.00 86.62 154 GLN A C 1
ATOM 1270 O O . GLN A 1 154 ? 8.662 -6.877 -22.856 1.00 86.62 154 GLN A O 1
ATOM 1275 N N . CYS A 1 155 ? 9.518 -8.521 -21.629 1.00 83.19 155 CYS A N 1
ATOM 1276 C CA . CYS A 1 155 ? 10.686 -7.731 -21.262 1.00 83.19 155 CYS A CA 1
ATOM 1277 C C . CYS A 1 155 ? 11.756 -7.776 -22.360 1.00 83.19 155 CYS A C 1
ATOM 1279 O O . CYS A 1 155 ? 12.583 -8.679 -22.400 1.00 83.19 155 CYS A O 1
ATOM 1281 N N . LYS A 1 156 ? 11.812 -6.722 -23.183 1.00 85.44 156 LYS A N 1
ATOM 1282 C CA . LYS A 1 156 ? 12.844 -6.546 -24.224 1.00 85.44 156 LYS A CA 1
ATOM 1283 C C . LYS A 1 156 ? 14.273 -6.385 -23.682 1.00 85.44 156 LYS A C 1
ATOM 1285 O O . LYS A 1 156 ? 15.206 -6.362 -24.465 1.00 85.44 156 LYS A O 1
ATOM 1290 N N . THR A 1 157 ? 14.452 -6.238 -22.368 1.00 85.06 157 THR A N 1
ATOM 1291 C CA . THR A 1 157 ? 15.780 -6.169 -21.738 1.00 85.06 157 THR A CA 1
ATOM 1292 C C . THR A 1 157 ? 16.323 -7.553 -21.404 1.00 85.06 157 THR A C 1
ATOM 1294 O O . THR A 1 157 ? 17.529 -7.728 -21.479 1.00 85.06 157 THR A O 1
ATOM 1297 N N . CYS A 1 158 ? 15.466 -8.536 -21.091 1.00 84.44 158 CYS A N 1
ATOM 1298 C CA . CYS A 1 158 ? 15.899 -9.888 -20.716 1.00 84.44 158 CYS A CA 1
ATOM 1299 C C . CYS A 1 158 ? 16.839 -10.558 -21.730 1.00 84.44 158 CYS A C 1
ATOM 1301 O O . CYS A 1 158 ? 17.824 -11.123 -21.272 1.00 84.44 158 CYS A O 1
ATOM 1303 N N . PRO A 1 159 ? 16.620 -10.458 -23.059 1.00 84.00 159 PRO A N 1
ATOM 1304 C CA . PRO A 1 159 ? 17.521 -11.072 -24.039 1.00 84.00 159 PRO A CA 1
ATOM 1305 C C . PRO A 1 159 ? 18.948 -10.513 -24.023 1.00 84.00 159 PRO A C 1
ATOM 1307 O O . PRO A 1 159 ? 19.867 -11.169 -24.494 1.00 84.00 159 PRO A O 1
ATOM 1310 N N . HIS A 1 160 ? 19.131 -9.298 -23.501 1.00 80.12 160 HIS A N 1
ATOM 1311 C CA . HIS A 1 160 ? 20.427 -8.624 -23.444 1.00 80.12 160 HIS A CA 1
ATOM 1312 C C . HIS A 1 160 ? 21.120 -8.780 -22.084 1.00 80.12 160 HIS A C 1
ATOM 1314 O O . HIS A 1 160 ? 22.228 -8.277 -21.921 1.00 80.12 160 HIS A O 1
ATOM 1320 N N . ILE A 1 161 ? 20.474 -9.419 -21.102 1.00 83.50 161 ILE A N 1
ATOM 1321 C CA . ILE A 1 161 ? 21.061 -9.660 -19.782 1.00 83.50 161 ILE A CA 1
ATOM 1322 C C . ILE A 1 161 ? 21.915 -10.917 -19.843 1.00 83.50 161 ILE A C 1
ATOM 1324 O O . ILE A 1 161 ? 21.418 -11.993 -20.173 1.00 83.50 161 ILE A O 1
ATOM 1328 N N . LEU A 1 162 ? 23.179 -10.784 -19.460 1.00 79.19 162 LEU A N 1
ATOM 1329 C CA . LEU A 1 162 ? 24.022 -11.933 -19.176 1.00 79.19 162 LEU A CA 1
ATOM 1330 C C . LEU A 1 162 ? 23.866 -12.342 -17.719 1.00 79.19 162 LEU A C 1
ATOM 1332 O O . LEU A 1 162 ? 23.908 -11.501 -16.822 1.00 79.19 162 LEU A O 1
ATOM 1336 N N . THR A 1 163 ? 23.669 -13.641 -17.510 1.00 83.06 163 THR A N 1
ATOM 1337 C CA . THR A 1 163 ? 23.586 -14.198 -16.164 1.00 83.06 163 THR A CA 1
ATOM 1338 C C . THR A 1 163 ? 24.987 -14.500 -15.672 1.00 83.06 163 THR A C 1
ATOM 1340 O O . THR A 1 163 ? 25.627 -15.411 -16.185 1.00 83.06 163 THR A O 1
ATOM 1343 N N . SER A 1 164 ? 25.465 -13.698 -14.728 1.00 77.50 164 SER A N 1
ATOM 1344 C CA . SER A 1 164 ? 26.773 -13.862 -14.101 1.00 77.50 164 SER A CA 1
ATOM 1345 C C . SER A 1 164 ? 26.763 -13.226 -12.716 1.00 77.50 164 SER A C 1
ATOM 1347 O O . SER A 1 164 ? 26.091 -12.210 -12.490 1.00 77.50 164 SER A O 1
ATOM 1349 N N . ASP A 1 165 ? 27.504 -13.834 -11.801 1.00 77.38 165 ASP A N 1
ATOM 1350 C CA . ASP A 1 165 ? 27.860 -13.299 -10.492 1.00 77.38 165 ASP A CA 1
ATOM 1351 C C . ASP A 1 165 ? 29.202 -12.554 -10.515 1.00 77.38 165 ASP A C 1
ATOM 1353 O O . ASP A 1 165 ? 29.458 -11.759 -9.612 1.00 77.38 165 ASP A O 1
ATOM 1357 N N . LYS A 1 166 ? 30.005 -12.728 -11.571 1.00 75.62 166 LYS A N 1
ATOM 1358 C CA . LYS A 1 166 ? 31.305 -12.077 -11.766 1.00 75.62 166 LYS A CA 1
ATOM 1359 C C . LYS A 1 166 ? 31.360 -11.210 -13.017 1.00 75.62 166 LYS A C 1
ATOM 1361 O O . LYS A 1 166 ? 30.669 -11.471 -14.007 1.00 75.62 166 LYS A O 1
ATOM 1366 N N 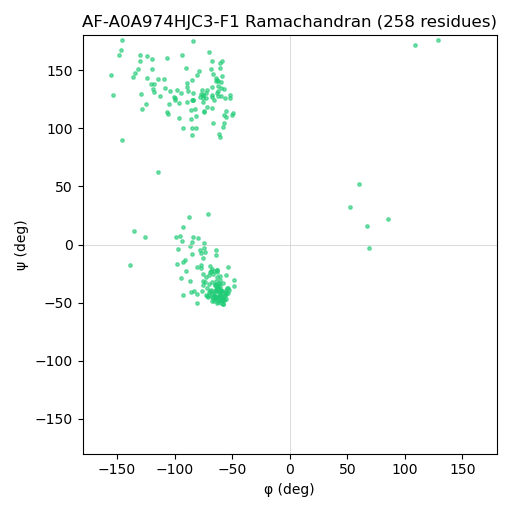. ILE A 1 167 ? 32.194 -10.177 -12.978 1.00 70.12 167 ILE A N 1
ATOM 1367 C CA . ILE A 1 167 ? 32.364 -9.218 -14.070 1.00 70.12 167 ILE A CA 1
ATOM 1368 C C . ILE A 1 167 ? 33.842 -9.166 -14.462 1.00 70.12 167 ILE A C 1
ATOM 1370 O O . ILE A 1 167 ? 34.657 -8.777 -13.624 1.00 70.12 167 ILE A O 1
ATOM 1374 N N . PRO A 1 168 ? 34.187 -9.476 -15.722 1.00 66.56 168 PRO A N 1
ATOM 1375 C CA . PRO A 1 168 ? 35.530 -9.239 -16.224 1.00 66.56 168 PRO A CA 1
ATOM 1376 C C . PRO A 1 168 ? 35.735 -7.730 -16.409 1.00 66.56 168 PRO A C 1
ATOM 1378 O O . PRO A 1 168 ? 35.013 -7.082 -17.172 1.00 66.56 168 PRO A O 1
ATOM 1381 N N . ILE A 1 169 ? 36.697 -7.162 -15.685 1.00 67.31 169 ILE A N 1
ATOM 1382 C CA . ILE A 1 169 ? 37.173 -5.791 -15.882 1.00 67.31 169 ILE A CA 1
ATOM 1383 C C . ILE A 1 169 ? 38.465 -5.899 -16.702 1.00 67.31 169 ILE A C 1
ATOM 1385 O O . ILE A 1 169 ? 39.342 -6.668 -16.314 1.00 67.31 169 ILE A O 1
ATOM 1389 N N . PRO A 1 170 ? 38.599 -5.198 -17.843 1.00 62.47 170 PRO A N 1
ATOM 1390 C CA . PRO A 1 170 ? 39.872 -5.160 -18.554 1.00 62.47 170 PRO A CA 1
ATOM 1391 C C . PRO A 1 170 ? 40.964 -4.634 -17.625 1.00 62.47 170 PRO A C 1
ATOM 1393 O O . PRO A 1 170 ? 40.747 -3.640 -16.937 1.00 62.47 170 PRO A O 1
ATOM 1396 N N . ASP A 1 171 ? 42.110 -5.307 -17.616 1.00 63.81 171 ASP A N 1
ATOM 1397 C CA . ASP A 1 171 ? 43.302 -4.922 -16.853 1.00 63.81 171 ASP A CA 1
ATOM 1398 C C . ASP A 1 171 ? 43.164 -5.004 -15.314 1.00 63.81 171 ASP A C 1
ATOM 1400 O O . ASP A 1 171 ? 43.978 -4.440 -14.585 1.00 63.81 171 ASP A O 1
ATOM 1404 N N . THR A 1 172 ? 42.152 -5.697 -14.769 1.00 65.25 172 THR A N 1
ATOM 1405 C CA . THR A 1 172 ? 41.992 -5.911 -13.310 1.00 65.25 172 THR A CA 1
ATOM 1406 C C . THR A 1 172 ? 41.355 -7.275 -12.995 1.00 65.25 172 THR A C 1
ATOM 1408 O O . THR A 1 172 ? 40.825 -7.942 -13.881 1.00 65.25 172 THR A O 1
ATOM 1411 N N . GLU A 1 173 ? 41.396 -7.704 -11.729 1.00 68.81 173 GLU A N 1
ATOM 1412 C CA . GLU A 1 173 ? 40.691 -8.902 -11.251 1.00 68.81 173 GLU A CA 1
ATOM 1413 C C . GLU A 1 173 ? 39.159 -8.820 -11.433 1.00 68.81 173 GLU A C 1
ATOM 1415 O O . GLU A 1 173 ? 38.558 -7.743 -11.498 1.00 68.81 173 GLU A O 1
ATOM 1420 N N . GLU A 1 174 ? 38.514 -9.990 -11.504 1.00 74.50 174 GLU A N 1
ATOM 1421 C CA . GLU A 1 174 ? 37.063 -10.122 -11.654 1.00 74.50 174 GLU A CA 1
ATOM 1422 C C . GLU A 1 174 ? 36.309 -9.519 -10.458 1.00 74.50 174 GLU A C 1
ATOM 1424 O O . GLU A 1 174 ? 36.511 -9.906 -9.307 1.00 74.50 174 GLU A O 1
ATOM 1429 N N . TYR A 1 175 ? 35.350 -8.627 -10.722 1.00 74.31 175 TYR A N 1
ATOM 1430 C CA . TYR A 1 175 ? 34.505 -8.075 -9.663 1.00 74.31 175 TYR A CA 1
ATOM 1431 C C . TYR A 1 175 ? 33.314 -8.994 -9.370 1.00 74.31 175 TYR A C 1
ATOM 1433 O O . TYR A 1 175 ? 32.502 -9.271 -10.259 1.00 74.31 175 TYR A O 1
ATOM 1441 N N . SER A 1 176 ? 33.164 -9.408 -8.109 1.00 78.75 176 SER A N 1
ATOM 1442 C CA . SER A 1 176 ? 32.024 -10.206 -7.646 1.00 78.75 176 SER A CA 1
ATOM 1443 C C . SER A 1 176 ? 30.829 -9.319 -7.297 1.00 78.75 176 SER A C 1
ATOM 1445 O O . SER A 1 176 ? 30.909 -8.406 -6.482 1.00 78.75 176 SER A O 1
ATOM 1447 N N . THR A 1 177 ? 29.685 -9.583 -7.916 1.00 72.50 177 THR A N 1
ATOM 1448 C CA . THR A 1 177 ? 28.439 -8.866 -7.637 1.00 72.50 177 THR A CA 1
ATOM 1449 C C . THR A 1 177 ? 27.878 -9.251 -6.270 1.00 72.50 177 THR A C 1
ATOM 1451 O O . THR A 1 177 ? 27.753 -10.426 -5.937 1.00 72.50 177 THR A O 1
ATOM 1454 N N . HIS A 1 178 ? 27.495 -8.250 -5.479 1.00 75.88 178 HIS A N 1
ATOM 1455 C CA . HIS A 1 178 ? 26.855 -8.452 -4.181 1.00 75.88 178 HIS A CA 1
ATOM 1456 C C . HIS A 1 178 ? 25.363 -8.118 -4.290 1.00 75.88 178 HIS A C 1
ATOM 1458 O O . HIS A 1 178 ? 24.982 -6.965 -4.513 1.00 75.88 178 HIS A O 1
ATOM 1464 N N . GLY A 1 179 ? 24.514 -9.140 -4.170 1.00 77.12 179 GLY A N 1
ATOM 1465 C CA . GLY A 1 179 ? 23.061 -9.035 -4.277 1.00 77.12 179 GLY A CA 1
ATOM 1466 C C . GLY A 1 179 ? 22.473 -9.639 -5.553 1.00 77.12 179 GLY A C 1
ATOM 1467 O O . GLY A 1 179 ? 23.176 -10.034 -6.483 1.00 77.12 179 GLY A O 1
ATOM 1468 N N . HIS A 1 180 ? 21.143 -9.709 -5.576 1.00 82.94 180 HIS A N 1
ATOM 1469 C CA . HIS A 1 180 ? 20.364 -10.279 -6.670 1.00 82.94 180 HIS A CA 1
ATOM 1470 C C . HIS A 1 180 ? 19.704 -9.182 -7.506 1.00 82.94 180 HIS A C 1
ATOM 1472 O O . HIS A 1 180 ? 18.874 -8.408 -7.015 1.00 82.94 180 HIS A O 1
ATOM 1478 N N . TYR A 1 181 ? 20.030 -9.148 -8.793 1.00 84.06 181 TYR A N 1
ATOM 1479 C CA . TYR A 1 181 ? 19.609 -8.086 -9.694 1.00 84.06 181 TYR A CA 1
ATOM 1480 C C . TYR A 1 181 ? 18.851 -8.623 -10.897 1.00 84.06 181 TYR A C 1
ATOM 1482 O O . TYR A 1 181 ? 19.170 -9.679 -11.431 1.00 84.06 181 TYR A O 1
ATOM 1490 N N . ASN A 1 182 ? 17.836 -7.886 -11.348 1.00 87.62 182 ASN A N 1
ATOM 1491 C CA . ASN A 1 182 ? 17.117 -8.215 -12.571 1.00 87.62 182 ASN A CA 1
ATOM 1492 C C . ASN A 1 182 ? 16.665 -6.963 -13.324 1.00 87.62 182 ASN A C 1
ATOM 1494 O O . ASN A 1 182 ? 16.764 -5.843 -12.833 1.00 87.62 182 ASN A O 1
ATOM 1498 N N . CYS A 1 183 ? 16.059 -7.124 -14.502 1.00 86.38 183 CYS A N 1
ATOM 1499 C CA . CYS A 1 183 ? 15.637 -5.992 -15.342 1.00 86.38 183 CYS A CA 1
ATOM 1500 C C . CYS A 1 183 ? 14.742 -4.942 -14.640 1.00 86.38 183 CYS A C 1
ATOM 1502 O O . CYS A 1 183 ? 14.600 -3.828 -15.148 1.00 86.38 183 CYS A O 1
ATOM 1504 N N . SER A 1 184 ? 14.099 -5.276 -13.518 1.00 87.38 184 SER A N 1
ATOM 1505 C CA . SER A 1 184 ? 13.261 -4.356 -12.740 1.00 87.38 184 SER A CA 1
ATOM 1506 C C . SER A 1 184 ? 14.023 -3.599 -11.643 1.00 87.38 184 SER A C 1
ATOM 1508 O O . SER A 1 184 ? 13.477 -2.615 -11.141 1.00 87.38 184 SER A O 1
ATOM 1510 N N . SER A 1 185 ? 15.253 -3.992 -11.290 1.00 85.19 185 SER A N 1
ATOM 1511 C CA . SER A 1 185 ? 16.038 -3.293 -10.264 1.00 85.19 185 SER A CA 1
ATOM 1512 C C . SER A 1 185 ? 16.354 -1.858 -10.698 1.00 85.19 185 SER A C 1
ATOM 1514 O O . SER A 1 185 ? 16.577 -1.580 -11.882 1.00 85.19 185 SER A O 1
ATOM 1516 N N . SER A 1 186 ? 16.307 -0.944 -9.730 1.00 85.75 186 SER A N 1
ATOM 1517 C CA . SER A 1 186 ? 16.478 0.509 -9.887 1.00 85.75 186 SER A CA 1
ATOM 1518 C C . SER A 1 186 ? 17.604 0.996 -8.975 1.00 85.75 186 SER A C 1
ATOM 1520 O O . SER A 1 186 ? 17.930 0.293 -8.023 1.00 85.75 186 SER A O 1
ATOM 1522 N N . ASN A 1 187 ? 18.153 2.189 -9.232 1.00 82.94 187 ASN A N 1
ATOM 1523 C CA . ASN A 1 187 ? 19.361 2.706 -8.567 1.00 82.94 187 ASN A CA 1
ATOM 1524 C C . ASN A 1 187 ? 20.570 1.799 -8.809 1.00 82.94 187 ASN A C 1
ATOM 1526 O O . ASN A 1 187 ? 21.216 1.346 -7.869 1.00 82.94 187 ASN A O 1
ATOM 1530 N N . VAL A 1 188 ? 20.827 1.500 -10.083 1.00 81.12 188 VAL A N 1
ATOM 1531 C CA . VAL A 1 188 ? 21.876 0.563 -10.488 1.00 81.12 188 VAL A CA 1
ATOM 1532 C C . VAL A 1 188 ? 22.911 1.224 -11.398 1.00 81.12 188 VAL A C 1
ATOM 1534 O O . VAL A 1 188 ? 22.558 1.957 -12.325 1.00 81.12 188 VAL A O 1
ATOM 1537 N N . VAL A 1 189 ? 24.182 0.920 -11.161 1.00 82.62 189 VAL A N 1
ATOM 1538 C CA . VAL A 1 189 ? 25.292 1.072 -12.101 1.00 82.62 189 VAL A CA 1
ATOM 1539 C C . VAL A 1 189 ? 25.322 -0.162 -12.992 1.00 82.62 189 VAL A C 1
ATOM 1541 O O . VAL A 1 189 ? 25.286 -1.291 -12.509 1.00 82.62 189 VAL A O 1
ATOM 1544 N N . TYR A 1 190 ? 25.381 0.035 -14.299 1.00 80.81 190 TYR A N 1
ATOM 1545 C CA . TYR A 1 190 ? 25.413 -1.024 -15.295 1.00 80.81 190 TYR A CA 1
ATOM 1546 C C . TYR A 1 190 ? 26.552 -0.813 -16.294 1.00 80.81 190 TYR A C 1
ATOM 1548 O O . TYR A 1 190 ? 27.133 0.263 -16.398 1.00 80.81 190 TYR A O 1
ATOM 1556 N N . LEU A 1 191 ? 26.875 -1.878 -17.015 1.00 79.50 191 LEU A N 1
ATOM 1557 C CA . LEU A 1 191 ? 27.966 -1.989 -17.975 1.00 79.50 191 LEU A CA 1
ATOM 1558 C C . LEU A 1 191 ? 27.340 -2.556 -19.234 1.00 79.50 191 LEU A C 1
ATOM 1560 O O . LEU A 1 191 ? 26.610 -3.544 -19.167 1.00 79.50 191 LEU A O 1
ATOM 1564 N N . ILE A 1 192 ? 27.594 -1.923 -20.363 1.00 80.69 192 ILE A N 1
ATOM 1565 C CA . ILE A 1 192 ? 27.201 -2.409 -21.678 1.00 80.69 192 ILE A CA 1
ATOM 1566 C C . ILE A 1 192 ? 28.480 -2.767 -22.407 1.00 80.69 192 ILE A C 1
ATOM 1568 O O . ILE A 1 192 ? 29.383 -1.941 -22.490 1.00 80.69 192 ILE A O 1
ATOM 1572 N N . GLN A 1 193 ? 28.536 -3.981 -22.937 1.00 76.25 193 GLN A N 1
ATOM 1573 C CA . GLN A 1 193 ? 29.629 -4.443 -23.772 1.00 76.25 193 GLN A CA 1
ATOM 1574 C C . GLN A 1 193 ? 29.086 -4.793 -25.153 1.00 76.25 193 GLN A C 1
ATOM 1576 O O . GLN A 1 193 ? 28.072 -5.486 -25.297 1.00 76.25 193 GLN A O 1
ATOM 1581 N N . CYS A 1 194 ? 29.785 -4.321 -26.174 1.00 75.00 194 CYS A N 1
ATOM 1582 C CA . CYS A 1 194 ? 29.574 -4.759 -27.544 1.00 75.00 194 CYS A CA 1
ATOM 1583 C C . CYS A 1 194 ? 30.219 -6.134 -27.760 1.00 75.00 194 CYS A C 1
ATOM 1585 O O . CYS A 1 194 ? 31.400 -6.315 -27.474 1.00 75.00 194 CYS A O 1
ATOM 1587 N N . THR A 1 195 ? 29.479 -7.099 -28.311 1.00 70.00 195 THR A N 1
ATOM 1588 C CA . THR A 1 195 ? 30.017 -8.442 -28.610 1.00 70.00 195 THR A CA 1
ATOM 1589 C C . THR A 1 195 ? 31.028 -8.459 -29.752 1.00 70.00 195 THR A C 1
ATOM 1591 O O . THR A 1 195 ? 31.773 -9.424 -29.889 1.00 70.00 195 THR A O 1
ATOM 1594 N N . LYS A 1 196 ? 31.047 -7.416 -30.588 1.00 69.75 196 LYS A N 1
ATOM 1595 C CA . LYS A 1 196 ? 31.932 -7.313 -31.757 1.00 69.75 196 LYS A CA 1
ATOM 1596 C C . LYS A 1 196 ? 33.269 -6.642 -31.446 1.00 69.75 196 LYS A C 1
ATOM 1598 O O . LYS A 1 196 ? 34.243 -6.867 -32.158 1.00 69.75 196 LYS A O 1
ATOM 1603 N N . CYS A 1 197 ? 33.339 -5.840 -30.387 1.00 66.88 197 CYS A N 1
ATOM 1604 C CA . CYS A 1 197 ? 34.546 -5.102 -30.035 1.00 66.88 197 CYS A CA 1
ATOM 1605 C C . CYS A 1 197 ? 35.333 -5.874 -28.979 1.00 66.88 197 CYS A C 1
ATOM 1607 O O . CYS A 1 197 ? 34.914 -5.950 -27.827 1.00 66.88 197 CYS A O 1
ATOM 1609 N N . LYS A 1 198 ? 36.480 -6.434 -29.377 1.00 57.38 198 LYS A N 1
ATOM 1610 C CA . LYS A 1 198 ? 37.297 -7.299 -28.513 1.00 57.38 198 LYS A CA 1
ATOM 1611 C C . LYS A 1 198 ? 37.972 -6.562 -27.342 1.00 57.38 198 LYS A C 1
ATOM 1613 O O . LYS A 1 198 ? 38.253 -7.210 -26.346 1.00 57.38 198 LYS A O 1
ATOM 1618 N N . THR A 1 199 ? 38.187 -5.244 -27.427 1.00 56.09 199 THR A N 1
ATOM 1619 C CA . THR A 1 199 ? 38.951 -4.489 -26.403 1.00 56.09 199 THR A CA 1
ATOM 1620 C C . THR A 1 199 ? 38.392 -3.109 -26.019 1.00 56.09 199 THR A C 1
ATOM 1622 O O . THR A 1 199 ? 38.732 -2.611 -24.956 1.00 56.09 199 THR A O 1
ATOM 1625 N N . GLY A 1 200 ? 37.506 -2.486 -26.811 1.00 56.16 200 GLY A N 1
ATOM 1626 C CA . GLY A 1 200 ? 37.067 -1.089 -26.580 1.00 56.16 200 GLY A CA 1
ATOM 1627 C C . GLY A 1 200 ? 35.556 -0.852 -26.464 1.00 56.16 200 GLY A C 1
ATOM 1628 O O . GLY A 1 200 ? 35.108 0.288 -26.434 1.00 56.16 200 GLY A O 1
ATOM 1629 N N . GLY A 1 201 ? 34.735 -1.905 -26.444 1.00 63.88 201 GLY A N 1
ATOM 1630 C CA . GLY A 1 201 ? 33.272 -1.790 -26.532 1.00 63.88 201 GLY A CA 1
ATOM 1631 C C . GLY A 1 201 ? 32.542 -1.600 -25.204 1.00 63.88 201 GLY A C 1
ATOM 1632 O O . GLY A 1 201 ? 31.383 -2.004 -25.123 1.00 63.88 201 GLY A O 1
ATOM 1633 N N . LEU A 1 202 ? 33.203 -1.090 -24.163 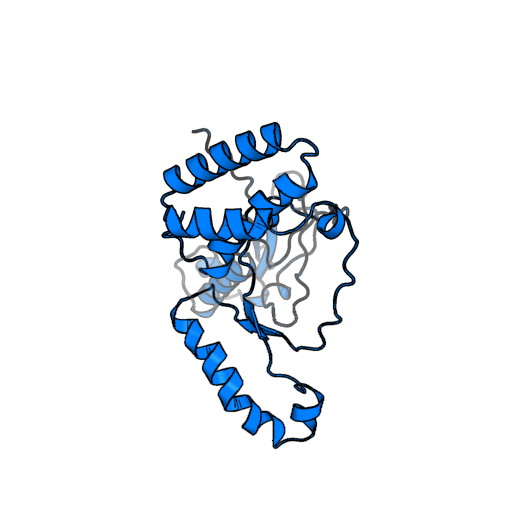1.00 71.69 202 LEU A N 1
ATOM 1634 C CA . LEU A 1 202 ? 32.671 -1.040 -22.800 1.00 71.69 202 LEU A CA 1
ATOM 1635 C C . LEU A 1 202 ? 32.140 0.351 -22.457 1.00 71.69 202 LEU A C 1
ATOM 1637 O O . LEU A 1 202 ? 32.841 1.347 -22.576 1.00 71.69 202 LEU A O 1
ATOM 1641 N N . ASN A 1 203 ? 30.894 0.410 -21.995 1.00 75.88 203 ASN A N 1
ATOM 1642 C CA . ASN A 1 203 ? 30.256 1.636 -21.531 1.00 75.88 203 ASN A CA 1
ATOM 1643 C C . ASN A 1 203 ? 29.665 1.422 -20.140 1.00 75.88 203 ASN A C 1
ATOM 1645 O O . ASN A 1 203 ? 28.738 0.626 -19.971 1.00 75.88 203 ASN A O 1
ATOM 1649 N N . ILE A 1 204 ? 30.176 2.155 -19.154 1.00 80.50 204 ILE A N 1
ATOM 1650 C CA . ILE A 1 204 ? 29.622 2.192 -17.799 1.00 80.50 204 ILE A CA 1
ATOM 1651 C C . ILE A 1 204 ? 28.579 3.307 -17.740 1.00 80.50 204 ILE A C 1
ATOM 1653 O O . ILE A 1 204 ? 28.792 4.407 -18.244 1.00 80.50 204 ILE A O 1
ATOM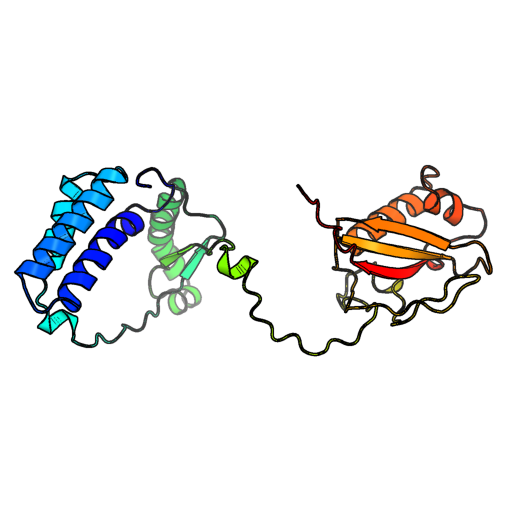 1657 N N . GLY A 1 205 ? 27.433 3.034 -17.127 1.00 80.12 205 GLY A N 1
ATOM 1658 C CA . GLY A 1 205 ? 26.413 4.044 -16.892 1.00 80.12 205 GLY A CA 1
ATOM 1659 C C . GLY A 1 205 ? 25.633 3.780 -15.618 1.00 80.12 205 GLY A C 1
ATOM 1660 O O . GLY A 1 205 ? 25.614 2.671 -15.098 1.00 80.12 205 GLY A O 1
ATOM 1661 N N . GLU A 1 206 ? 24.932 4.796 -15.136 1.00 84.31 206 GLU A N 1
ATOM 1662 C CA . GLU A 1 206 ? 24.071 4.689 -13.961 1.00 84.31 206 GLU A CA 1
ATOM 1663 C C . GLU A 1 206 ? 22.609 5.003 -14.284 1.00 84.31 206 GLU A C 1
ATOM 1665 O O . GLU A 1 206 ? 22.267 5.600 -15.316 1.00 84.31 206 GLU A O 1
ATOM 1670 N N . THR A 1 207 ? 21.702 4.538 -13.425 1.00 81.25 207 THR A N 1
ATOM 1671 C CA . THR A 1 207 ? 20.294 4.914 -13.499 1.00 81.25 207 THR A CA 1
ATOM 1672 C C . THR A 1 207 ? 19.582 4.830 -12.151 1.00 81.25 207 THR A C 1
ATOM 1674 O O . THR A 1 207 ? 19.575 3.793 -11.492 1.00 81.25 207 THR A O 1
ATOM 1677 N N . GLY A 1 208 ? 18.891 5.912 -11.779 1.00 83.25 208 GLY A N 1
ATOM 1678 C CA . GLY A 1 208 ? 17.930 5.901 -10.668 1.00 83.25 208 GLY A CA 1
ATOM 1679 C C . GLY A 1 208 ? 16.586 5.243 -11.020 1.00 83.25 208 GLY A C 1
ATOM 1680 O O . GLY A 1 208 ? 15.841 4.809 -10.145 1.00 83.25 208 GLY A O 1
ATOM 1681 N N . LYS A 1 209 ? 16.259 5.132 -12.315 1.00 85.44 209 LYS A N 1
ATOM 1682 C CA . LYS A 1 209 ? 15.071 4.407 -12.808 1.00 85.44 209 LYS A CA 1
ATOM 1683 C C . LYS A 1 209 ? 15.402 2.912 -12.939 1.00 85.44 209 LYS A C 1
ATOM 1685 O O . LYS A 1 209 ? 16.540 2.504 -12.748 1.00 85.44 209 LYS A O 1
ATOM 1690 N N . SER A 1 210 ? 14.419 2.078 -13.281 1.00 88.00 210 SER A N 1
ATOM 1691 C CA . SER A 1 210 ? 14.696 0.653 -13.500 1.00 88.00 210 SER A CA 1
ATOM 1692 C C . SER A 1 210 ? 15.587 0.420 -14.721 1.00 88.00 210 SER A C 1
ATOM 1694 O O . SER A 1 210 ? 15.453 1.112 -15.739 1.00 88.00 210 SER A O 1
ATOM 1696 N N . LEU A 1 211 ? 16.438 -0.611 -14.666 1.00 85.94 211 LEU A N 1
ATOM 1697 C CA . LEU A 1 211 ? 17.323 -0.986 -15.775 1.00 85.94 211 LEU A CA 1
ATOM 1698 C C . LEU A 1 211 ? 16.544 -1.212 -17.078 1.00 85.94 211 LEU A C 1
ATOM 1700 O O . LEU A 1 211 ? 16.970 -0.784 -18.150 1.00 85.94 211 LEU A O 1
ATOM 1704 N N . ARG A 1 212 ? 15.342 -1.796 -16.998 1.00 88.50 212 ARG A N 1
ATOM 1705 C CA . ARG A 1 212 ? 14.429 -1.934 -18.142 1.00 88.50 212 ARG A CA 1
ATOM 1706 C C . ARG A 1 212 ? 14.124 -0.593 -18.808 1.00 88.50 212 ARG A C 1
ATOM 1708 O O . ARG A 1 212 ? 14.169 -0.506 -20.036 1.00 88.50 212 ARG A O 1
ATOM 1715 N N . LYS A 1 213 ? 13.804 0.445 -18.029 1.00 89.00 213 LYS A N 1
ATOM 1716 C CA . LYS A 1 213 ? 13.506 1.782 -18.568 1.00 89.00 213 LYS A CA 1
ATOM 1717 C C . LYS A 1 213 ? 14.755 2.406 -19.185 1.00 89.00 213 LYS A C 1
ATOM 1719 O O . LYS A 1 213 ? 14.672 2.929 -20.293 1.00 89.00 213 LYS A O 1
ATOM 1724 N N . ARG A 1 214 ? 15.913 2.287 -18.526 1.00 88.56 214 ARG A N 1
ATOM 1725 C CA . ARG A 1 214 ? 17.181 2.806 -19.057 1.00 88.56 214 ARG A CA 1
ATOM 1726 C C . ARG A 1 214 ? 17.582 2.134 -20.369 1.00 88.56 214 ARG A C 1
ATOM 1728 O O . ARG A 1 214 ? 17.916 2.832 -21.320 1.00 88.56 214 ARG A O 1
ATOM 1735 N N . ASN A 1 215 ? 17.464 0.810 -20.455 1.00 84.81 215 ASN A N 1
ATOM 1736 C CA . ASN A 1 215 ? 17.761 0.077 -21.684 1.00 84.81 215 ASN A CA 1
ATOM 1737 C C . ASN A 1 215 ? 16.757 0.375 -22.805 1.00 84.81 215 ASN A C 1
ATOM 1739 O O . ASN A 1 215 ? 17.108 0.397 -23.979 1.00 84.81 215 ASN A O 1
ATOM 1743 N N . THR A 1 216 ? 15.495 0.643 -22.462 1.00 87.12 216 THR A N 1
ATOM 1744 C CA . THR A 1 216 ? 14.512 1.096 -23.458 1.00 87.12 216 THR A CA 1
ATOM 1745 C C . THR A 1 216 ? 14.952 2.411 -24.098 1.00 87.12 216 THR A C 1
ATOM 1747 O O . THR A 1 216 ? 14.842 2.550 -25.312 1.00 87.12 216 THR A O 1
ATOM 1750 N N . HIS A 1 217 ? 15.506 3.333 -23.305 1.00 86.44 217 HIS A N 1
ATOM 1751 C CA . HIS A 1 217 ? 16.065 4.579 -23.818 1.00 86.44 217 HIS A CA 1
ATOM 1752 C C . HIS A 1 217 ? 17.288 4.338 -24.713 1.00 86.44 217 HIS A C 1
ATOM 1754 O O . HIS A 1 217 ? 17.323 4.855 -25.820 1.00 86.44 217 HIS A O 1
ATOM 1760 N N . HIS A 1 218 ? 18.228 3.476 -24.307 1.00 84.06 218 HIS A N 1
ATOM 1761 C CA . HIS A 1 218 ? 19.368 3.102 -25.162 1.00 84.06 218 HIS A CA 1
ATOM 1762 C C . HIS A 1 218 ? 18.924 2.522 -26.505 1.00 84.06 218 HIS A C 1
ATOM 1764 O O . HIS A 1 218 ? 19.367 2.969 -27.556 1.00 84.06 218 HIS A O 1
ATOM 1770 N N . ARG A 1 219 ? 17.973 1.580 -26.489 1.00 82.62 219 ARG A N 1
ATOM 1771 C CA . ARG A 1 219 ? 17.391 1.017 -27.714 1.00 82.62 219 ARG A CA 1
ATOM 1772 C C . ARG A 1 219 ? 16.750 2.090 -28.589 1.00 82.62 219 ARG A C 1
ATOM 1774 O O . ARG A 1 219 ? 16.873 2.011 -29.805 1.00 82.62 219 ARG A O 1
ATOM 1781 N N . PHE A 1 220 ? 16.063 3.063 -27.992 1.00 84.25 220 PHE A N 1
ATOM 1782 C CA . PHE A 1 220 ? 15.468 4.183 -28.721 1.00 84.25 220 PHE A CA 1
ATOM 1783 C C . PHE A 1 220 ? 16.539 5.044 -29.400 1.00 84.25 220 PHE A C 1
ATOM 1785 O O . PHE A 1 220 ? 16.401 5.346 -30.580 1.00 84.25 220 PHE A O 1
ATOM 1792 N N . THR A 1 221 ? 17.617 5.391 -28.695 1.00 82.62 221 THR A N 1
ATOM 1793 C CA . THR A 1 221 ? 18.747 6.151 -29.250 1.00 82.62 221 THR A CA 1
ATOM 1794 C C . THR A 1 221 ? 19.380 5.432 -30.442 1.00 82.62 221 THR A C 1
ATOM 1796 O O . THR A 1 221 ? 19.575 6.048 -31.486 1.00 82.62 221 THR A O 1
ATOM 1799 N N . ILE A 1 222 ? 19.634 4.124 -30.319 1.00 77.56 222 ILE A N 1
ATOM 1800 C CA . ILE A 1 222 ? 20.225 3.325 -31.404 1.00 77.56 222 ILE A CA 1
ATOM 1801 C C . ILE A 1 222 ? 19.246 3.204 -32.581 1.00 77.56 222 ILE A C 1
ATOM 1803 O O . ILE A 1 222 ? 19.613 3.425 -33.725 1.00 77.56 222 ILE A O 1
ATOM 1807 N N . THR A 1 223 ? 17.966 2.916 -32.320 1.00 79.75 223 THR A N 1
ATOM 1808 C CA . THR A 1 223 ? 16.961 2.764 -33.393 1.00 79.75 223 THR A CA 1
ATOM 1809 C C . THR A 1 223 ? 16.779 4.060 -34.189 1.00 79.75 223 THR A C 1
ATOM 1811 O O . THR A 1 223 ? 16.633 4.016 -35.405 1.00 79.75 223 THR A O 1
ATOM 1814 N N . ASN A 1 224 ? 16.819 5.211 -33.514 1.00 80.31 224 ASN A N 1
ATOM 1815 C CA . ASN A 1 224 ? 16.626 6.524 -34.135 1.00 80.31 224 ASN A CA 1
ATOM 1816 C C . ASN A 1 224 ? 17.932 7.194 -34.579 1.00 80.31 224 ASN A C 1
ATOM 1818 O O . ASN A 1 224 ? 17.936 8.399 -34.816 1.00 80.31 224 ASN A O 1
ATOM 1822 N N . LYS A 1 225 ? 19.037 6.442 -34.660 1.00 77.25 225 LYS A N 1
ATOM 1823 C CA . LYS A 1 225 ? 20.340 6.920 -35.140 1.00 77.25 225 LYS A CA 1
ATOM 1824 C C . LYS A 1 225 ? 20.855 8.187 -34.445 1.00 77.25 225 LYS A C 1
ATOM 1826 O O . LYS A 1 225 ? 21.532 9.012 -35.054 1.00 77.25 225 LYS A O 1
ATOM 1831 N N . LYS A 1 226 ? 20.533 8.366 -33.161 1.00 77.75 226 LYS A N 1
ATOM 1832 C CA . LYS A 1 226 ? 21.024 9.522 -32.408 1.00 77.75 226 LYS A CA 1
ATOM 1833 C C . LYS A 1 226 ? 22.495 9.321 -32.046 1.00 77.75 226 LYS A C 1
ATOM 1835 O O . LYS A 1 226 ? 22.855 8.288 -31.485 1.00 77.75 226 LYS A O 1
ATOM 1840 N N . LEU A 1 227 ? 23.330 10.310 -32.356 1.00 75.06 227 LEU A N 1
ATOM 1841 C CA . LEU A 1 227 ? 24.778 10.309 -32.086 1.00 75.06 227 LEU A CA 1
ATOM 1842 C C . LEU A 1 227 ? 25.143 11.094 -30.812 1.00 75.06 227 LEU A C 1
ATOM 1844 O O . LEU A 1 227 ? 26.313 11.268 -30.496 1.00 75.06 227 LEU A O 1
ATOM 1848 N N . ASP A 1 228 ? 24.134 11.537 -30.062 1.00 77.12 228 ASP A N 1
ATOM 1849 C CA . ASP A 1 228 ? 24.232 12.354 -28.845 1.00 77.12 228 ASP A CA 1
ATOM 1850 C C . ASP A 1 228 ? 24.726 11.586 -27.609 1.00 77.12 228 ASP A C 1
ATOM 1852 O O . ASP A 1 228 ? 24.957 12.173 -26.554 1.00 77.12 228 ASP A O 1
ATOM 1856 N N . THR A 1 229 ? 24.887 10.267 -27.711 1.00 76.00 229 THR A N 1
ATOM 1857 C CA . THR A 1 229 ? 25.378 9.431 -26.613 1.00 76.00 229 THR A CA 1
ATOM 1858 C C . THR A 1 229 ? 26.494 8.505 -27.090 1.00 76.00 229 THR A C 1
ATOM 1860 O O . THR A 1 229 ? 26.454 8.060 -28.239 1.00 76.00 229 THR A O 1
ATOM 1863 N N . PRO A 1 230 ? 27.442 8.121 -26.212 1.00 73.50 230 PRO A N 1
ATOM 1864 C CA . PRO A 1 230 ? 28.523 7.192 -26.5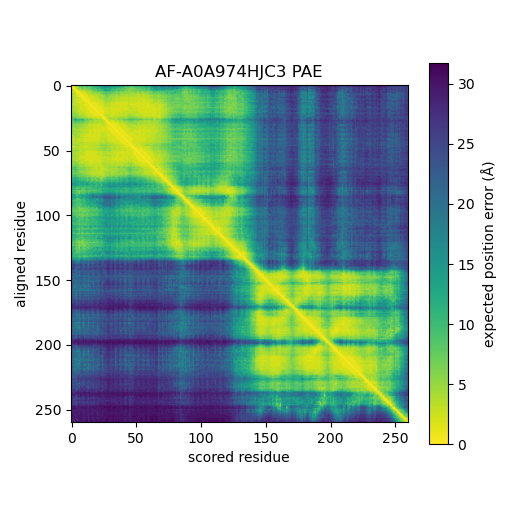62 1.00 73.50 230 PRO A CA 1
ATOM 1865 C C . PRO A 1 230 ? 28.018 5.870 -27.158 1.00 73.50 230 PRO A C 1
ATOM 1867 O O . PRO A 1 230 ? 28.579 5.347 -28.116 1.00 73.50 230 PRO A O 1
ATOM 1870 N N . ILE A 1 231 ? 26.895 5.366 -26.638 1.00 74.19 231 ILE A N 1
ATOM 1871 C CA . ILE A 1 231 ? 26.233 4.149 -27.127 1.00 74.19 231 ILE A CA 1
ATOM 1872 C C . ILE A 1 231 ? 25.600 4.389 -28.500 1.00 74.19 231 ILE A C 1
ATOM 1874 O O . ILE A 1 231 ? 25.740 3.561 -29.393 1.00 74.19 231 ILE A O 1
ATOM 1878 N N . GLY A 1 232 ? 24.924 5.521 -28.692 1.00 69.44 232 GLY A N 1
ATOM 1879 C CA . GLY A 1 232 ? 24.386 5.901 -29.995 1.00 69.44 232 GLY A CA 1
ATOM 1880 C C . GLY A 1 232 ? 25.482 6.024 -31.054 1.00 69.44 232 GLY A C 1
ATOM 1881 O O . GLY A 1 232 ? 25.367 5.430 -32.118 1.00 69.44 232 GLY A O 1
ATOM 1882 N N . ASN A 1 233 ? 26.581 6.711 -30.745 1.00 74.06 233 ASN A N 1
ATOM 1883 C CA . ASN A 1 233 ? 27.713 6.864 -31.659 1.00 74.06 233 ASN A CA 1
ATOM 1884 C C . ASN A 1 233 ? 28.344 5.504 -32.025 1.00 74.06 233 ASN A C 1
ATOM 1886 O O . ASN A 1 233 ? 28.540 5.197 -33.196 1.00 74.06 233 ASN A O 1
ATOM 1890 N N . HIS A 1 234 ? 28.562 4.635 -31.032 1.00 73.88 234 HIS A N 1
ATOM 1891 C CA . HIS A 1 234 ? 29.173 3.322 -31.242 1.00 73.88 234 HIS A CA 1
ATOM 1892 C C . HIS A 1 234 ? 28.308 2.363 -32.080 1.00 73.88 234 HIS A C 1
ATOM 1894 O O . HIS A 1 234 ? 28.789 1.753 -33.032 1.00 73.88 234 HIS A O 1
ATOM 1900 N N . PHE A 1 235 ? 27.021 2.221 -31.746 1.00 70.12 235 PHE A N 1
ATOM 1901 C CA . PHE A 1 235 ? 26.146 1.225 -32.379 1.00 70.12 235 PHE A CA 1
ATOM 1902 C C . PHE A 1 235 ? 25.508 1.692 -33.699 1.00 70.12 235 PHE A C 1
ATOM 1904 O O . PHE A 1 235 ? 24.899 0.870 -34.377 1.00 70.12 235 PHE A O 1
ATOM 1911 N N . ASN A 1 236 ? 25.651 2.968 -34.078 1.00 69.56 236 ASN A N 1
ATOM 1912 C CA . ASN A 1 236 ? 25.187 3.497 -35.369 1.00 69.56 236 ASN A CA 1
ATOM 1913 C C . ASN A 1 236 ? 26.269 3.488 -36.469 1.00 69.56 236 ASN A C 1
ATOM 1915 O O . ASN A 1 236 ? 26.005 3.952 -37.578 1.00 69.56 236 ASN A O 1
ATOM 1919 N N . GLY A 1 237 ? 27.468 2.961 -36.187 1.00 67.00 237 GLY A N 1
ATOM 1920 C CA . GLY A 1 237 ? 28.521 2.762 -37.188 1.00 67.00 237 GLY A CA 1
ATOM 1921 C C . GLY A 1 237 ? 28.200 1.649 -38.207 1.00 67.00 237 GLY A C 1
ATOM 1922 O O . GLY A 1 237 ? 27.321 0.820 -37.959 1.00 67.00 237 GLY A O 1
ATOM 1923 N N . PRO A 1 238 ? 28.935 1.571 -39.335 1.00 55.41 238 PRO A N 1
ATOM 1924 C CA . PRO A 1 238 ? 28.560 0.789 -40.526 1.00 55.41 238 PRO A CA 1
ATOM 1925 C C . PRO A 1 238 ? 28.475 -0.742 -40.349 1.00 55.41 238 PRO A C 1
ATOM 1927 O O . PRO A 1 238 ? 28.041 -1.433 -41.267 1.00 55.41 238 PRO A O 1
ATOM 1930 N N . HIS A 1 239 ? 28.825 -1.293 -39.180 1.00 59.78 239 HIS A N 1
ATOM 1931 C CA . HIS A 1 239 ? 28.878 -2.745 -38.950 1.00 59.78 239 HIS A CA 1
ATOM 1932 C C . HIS A 1 239 ? 28.244 -3.226 -37.628 1.00 59.78 239 HIS A C 1
ATOM 1934 O O . HIS A 1 239 ? 28.394 -4.399 -37.261 1.00 59.78 239 HIS A O 1
ATOM 1940 N N . TYR A 1 240 ? 27.506 -2.370 -36.912 1.00 63.12 240 TYR A N 1
ATOM 1941 C CA . TYR A 1 240 ? 26.940 -2.684 -35.592 1.00 63.12 240 TYR A CA 1
ATOM 1942 C C . TYR A 1 240 ? 25.405 -2.720 -35.611 1.00 63.12 240 TYR A C 1
ATOM 1944 O O . TYR A 1 240 ? 24.758 -1.935 -36.297 1.00 63.12 240 TYR A O 1
ATOM 1952 N N . ALA A 1 241 ? 24.803 -3.652 -34.864 1.00 61.72 241 ALA A N 1
ATOM 1953 C CA . ALA A 1 241 ? 23.352 -3.760 -34.715 1.00 61.72 241 ALA A CA 1
ATOM 1954 C C . ALA A 1 241 ? 22.948 -3.852 -33.236 1.00 61.72 241 ALA A C 1
ATOM 1956 O O . ALA A 1 241 ? 23.706 -4.319 -32.392 1.00 61.72 241 ALA A O 1
ATOM 1957 N N . ILE A 1 242 ? 21.693 -3.504 -32.917 1.00 60.69 242 ILE A N 1
ATOM 1958 C CA . ILE A 1 242 ? 21.122 -3.623 -31.553 1.00 60.69 242 ILE A CA 1
ATOM 1959 C C . ILE A 1 242 ? 21.246 -5.053 -30.991 1.00 60.69 242 ILE A C 1
ATOM 1961 O O . ILE A 1 242 ? 21.290 -5.245 -29.778 1.00 60.69 242 ILE A O 1
ATOM 1965 N N . LYS A 1 243 ? 21.305 -6.065 -31.865 1.00 60.62 243 LYS A N 1
ATOM 1966 C CA . LYS A 1 243 ? 21.480 -7.477 -31.490 1.00 60.62 243 LYS A CA 1
ATOM 1967 C C . LYS A 1 243 ? 22.847 -7.769 -30.852 1.00 60.62 243 LYS A C 1
ATOM 1969 O O . LYS A 1 243 ? 22.950 -8.725 -30.094 1.00 60.62 243 LYS A O 1
ATOM 1974 N N . ASP A 1 244 ? 23.849 -6.929 -31.106 1.00 58.75 244 ASP A N 1
ATOM 1975 C CA . ASP A 1 244 ? 25.217 -7.065 -30.584 1.00 58.75 244 ASP A CA 1
ATOM 1976 C C . ASP A 1 244 ? 25.395 -6.414 -29.197 1.00 58.75 244 ASP A C 1
ATOM 1978 O O . ASP A 1 244 ? 26.477 -6.441 -28.607 1.00 58.75 244 ASP A O 1
ATOM 1982 N N . LEU A 1 245 ? 24.329 -5.803 -28.666 1.00 61.44 245 LEU A N 1
ATOM 1983 C CA . LEU A 1 245 ? 24.326 -5.157 -27.360 1.00 61.44 245 LEU A CA 1
ATOM 1984 C C . LEU A 1 245 ? 24.104 -6.201 -26.261 1.00 61.44 245 LEU A C 1
ATOM 1986 O O . LEU A 1 245 ? 23.029 -6.802 -26.170 1.00 61.44 245 LEU A O 1
ATOM 1990 N N . ARG A 1 246 ? 25.097 -6.380 -25.385 1.00 59.31 246 ARG A N 1
ATOM 1991 C CA . ARG A 1 246 ? 24.977 -7.167 -24.152 1.00 59.31 246 ARG A CA 1
ATOM 1992 C C . ARG A 1 246 ? 25.199 -6.275 -22.935 1.00 59.31 246 ARG A C 1
ATOM 1994 O O . ARG A 1 246 ? 26.070 -5.411 -22.927 1.00 59.31 246 ARG A O 1
ATOM 2001 N N . ILE A 1 247 ? 24.384 -6.462 -21.905 1.00 59.59 247 ILE A N 1
ATOM 2002 C CA . ILE A 1 247 ? 24.430 -5.693 -20.660 1.00 59.59 247 ILE A CA 1
ATOM 2003 C C . ILE A 1 247 ? 25.010 -6.608 -19.587 1.00 59.59 247 ILE A C 1
ATOM 2005 O O . ILE A 1 247 ? 24.406 -7.618 -19.228 1.00 59.59 247 ILE A O 1
ATOM 2009 N N . PHE A 1 248 ? 26.197 -6.244 -19.118 1.00 55.06 248 PHE A N 1
ATOM 2010 C CA . PHE A 1 248 ? 27.067 -7.040 -18.261 1.00 55.06 248 PHE A CA 1
ATOM 2011 C C . PHE A 1 248 ? 26.960 -6.710 -16.772 1.00 55.06 248 PHE A C 1
ATOM 2013 O O . PHE A 1 248 ? 27.399 -7.510 -15.956 1.00 55.06 248 PHE A O 1
ATOM 2020 N N . LYS A 1 249 ? 26.400 -5.561 -16.374 1.00 52.50 249 LYS A N 1
ATOM 2021 C CA . LYS A 1 249 ? 26.412 -5.173 -14.953 1.00 52.50 249 LYS A CA 1
ATOM 2022 C C . LYS A 1 249 ? 25.078 -4.635 -14.478 1.00 52.50 249 LYS A C 1
ATOM 2024 O O . LYS A 1 249 ? 24.379 -3.927 -15.197 1.00 52.50 249 LYS A O 1
ATOM 2029 N N . GLN A 1 250 ? 24.768 -4.961 -13.234 1.00 50.84 250 GLN A N 1
ATOM 2030 C CA . GLN A 1 250 ? 23.728 -4.349 -12.435 1.00 50.84 250 GLN A CA 1
ATOM 2031 C C . GLN A 1 250 ? 24.242 -4.338 -10.986 1.00 50.84 250 GLN A C 1
ATOM 2033 O O . GLN A 1 250 ? 24.099 -5.315 -10.273 1.00 50.84 250 GLN A O 1
ATOM 2038 N N . ILE A 1 251 ? 24.933 -3.275 -10.578 1.00 44.31 251 ILE A N 1
ATOM 2039 C CA . ILE A 1 251 ? 25.389 -3.043 -9.196 1.00 44.31 251 ILE A CA 1
ATOM 2040 C C . ILE A 1 251 ? 24.479 -1.985 -8.581 1.00 44.31 251 ILE A C 1
ATOM 2042 O O . ILE A 1 251 ? 24.260 -0.969 -9.228 1.00 44.31 251 ILE A O 1
ATOM 2046 N N . MET A 1 252 ? 23.947 -2.173 -7.370 1.00 42.47 252 MET A N 1
ATOM 2047 C CA . MET A 1 252 ? 23.280 -1.081 -6.647 1.00 42.47 252 MET A CA 1
ATOM 2048 C C . MET A 1 252 ? 24.273 0.066 -6.434 1.00 42.47 252 MET A C 1
ATOM 2050 O O . MET A 1 252 ? 25.379 -0.159 -5.956 1.00 42.47 252 MET A O 1
ATOM 2054 N N . ILE A 1 253 ? 23.858 1.304 -6.693 1.00 43.22 253 ILE A N 1
ATOM 2055 C CA . ILE A 1 253 ? 24.489 2.442 -6.023 1.00 43.22 253 ILE A CA 1
ATOM 2056 C C . ILE A 1 253 ? 24.103 2.290 -4.550 1.00 43.22 253 ILE A C 1
ATOM 2058 O O . ILE A 1 253 ? 22.948 2.544 -4.190 1.00 43.22 253 ILE A O 1
ATOM 2062 N N . GLU A 1 254 ? 25.029 1.851 -3.695 1.00 36.25 254 GLU A N 1
ATOM 2063 C CA . GLU A 1 254 ? 24.934 2.243 -2.293 1.00 36.25 254 GLU A CA 1
ATOM 2064 C C . GLU A 1 254 ? 24.927 3.764 -2.312 1.00 36.25 254 GLU A C 1
ATOM 2066 O O . GLU A 1 254 ? 25.884 4.405 -2.749 1.00 36.25 254 GLU A O 1
ATOM 2071 N N . LYS A 1 255 ? 23.786 4.360 -1.951 1.00 34.69 255 LYS A N 1
ATOM 2072 C CA . LYS A 1 255 ? 23.763 5.786 -1.670 1.00 34.69 255 LYS A CA 1
ATOM 2073 C C . LYS A 1 255 ? 24.790 5.977 -0.564 1.00 34.69 255 LYS A C 1
ATOM 2075 O O . LYS A 1 255 ? 24.493 5.625 0.574 1.00 34.69 255 LYS A O 1
ATOM 2080 N N . CYS A 1 256 ? 25.959 6.518 -0.903 1.00 29.11 256 CYS A N 1
ATOM 2081 C CA . CYS A 1 256 ? 26.809 7.158 0.081 1.00 29.11 256 CYS A CA 1
ATOM 2082 C C . CYS A 1 256 ? 25.874 8.109 0.829 1.00 29.11 256 CYS A C 1
ATOM 2084 O O . CYS A 1 256 ? 25.219 8.959 0.208 1.00 29.11 256 CYS A O 1
ATOM 2086 N N . GLY A 1 257 ? 25.649 7.811 2.110 1.00 29.67 257 GLY A N 1
ATOM 2087 C CA . GLY A 1 257 ? 24.752 8.588 2.939 1.00 29.67 257 GLY A CA 1
ATOM 2088 C C . GLY A 1 257 ? 25.178 10.036 2.798 1.00 29.67 257 GLY A C 1
ATOM 2089 O O . GLY A 1 257 ? 26.350 10.351 2.977 1.00 29.67 257 GLY A O 1
ATOM 2090 N N . LYS A 1 258 ? 24.241 10.910 2.429 1.00 27.94 258 LYS A N 1
ATOM 2091 C CA . LYS A 1 258 ? 24.438 12.327 2.696 1.00 27.94 258 LYS A CA 1
ATOM 2092 C C . LYS A 1 258 ? 24.525 12.431 4.215 1.00 27.94 258 LYS A C 1
ATOM 2094 O O . LYS A 1 258 ? 23.497 12.399 4.884 1.00 27.94 258 LYS A O 1
ATOM 2099 N N . THR A 1 259 ? 25.741 12.417 4.749 1.00 30.78 259 THR A N 1
ATOM 2100 C CA . THR A 1 259 ? 26.027 13.021 6.042 1.00 30.78 259 THR A CA 1
ATOM 2101 C C . THR A 1 259 ? 25.575 14.471 5.929 1.00 30.78 259 THR A C 1
ATOM 2103 O O . THR A 1 259 ? 25.880 15.119 4.926 1.00 30.78 259 THR A O 1
ATOM 2106 N N . ASN A 1 260 ? 24.728 14.866 6.880 1.00 34.84 260 ASN A N 1
ATOM 2107 C CA . ASN A 1 260 ? 24.034 16.152 6.944 1.00 34.84 260 ASN A CA 1
ATOM 2108 C C . ASN A 1 260 ? 24.939 17.351 6.665 1.00 34.84 260 ASN A C 1
ATOM 2110 O O . ASN A 1 260 ? 26.099 17.319 7.132 1.00 34.84 260 ASN A O 1
#

Sequence (260 aa):
MYDSFHPDHTKNSTIYSHALQYNRICSDTAEMNHHLKTLKADFINRGYNPMIIDQYIHRATRISRGHLLQYKQKPEINQVPLVVTYRYNPQLRTLRKIARELQGTLHKDERLKSIFSESPFLAFRQPPNLKSLITRSALLHPTKNGTYPCGKKQCKTCPHILTSDKIPIPDTEEYSTHGHYNCSSSNVVYLIQCTKCKTGGLNIGETGKSLRKRNTHHRFTITNKKLDTPIGNHFNGPHYAIKDLRIFKQIMIEKCGKTN

Secondary structure (DSSP, 8-state):
-TTSSS-HHHHHHHHHHHHHHHHHH--SHHHHHHHHHHHHHHHHHTT--HHHHHHHHHHHHTS-HHHHHSPPPPPP--PPEEEESS---GGGHHHHHHHHHHHHHHTTSHHHHHH-SSPPEEEEPPP--HHHHH--------PPSEEE----TT-TTGGGB--BSEEPPTTSPPEEP-SEEETT-EEEEEEEEESS-SSS-EEEEEEEEEHHHHHHHHHHHHHTT--SSHHHHHHTSTT--GGGEEE---EE--------

Solvent-accessible surface area (backbone atoms only — not comparable to full-atom values): 15355 Å² total; per-residue (Å²): 104,63,88,46,79,63,56,67,67,59,61,54,46,50,56,28,51,52,42,40,47,44,52,58,70,45,88,51,69,68,62,34,52,51,52,51,51,53,53,48,52,55,42,46,77,43,63,41,61,65,70,58,53,50,53,36,40,53,59,28,69,71,54,54,45,74,68,65,72,52,87,75,83,78,79,86,78,87,59,47,69,43,74,38,83,56,70,82,47,83,77,55,59,53,52,61,52,50,49,58,64,46,40,69,61,44,56,73,39,72,70,45,28,71,68,48,75,51,68,57,45,86,36,67,48,80,72,92,41,70,61,72,71,69,54,72,86,67,80,79,68,90,61,68,48,15,30,41,57,64,82,54,93,85,47,85,50,38,87,28,46,50,75,42,40,61,35,88,42,90,99,54,77,68,48,72,48,85,51,69,31,36,40,73,47,50,33,28,36,31,30,37,37,37,76,83,43,93,85,77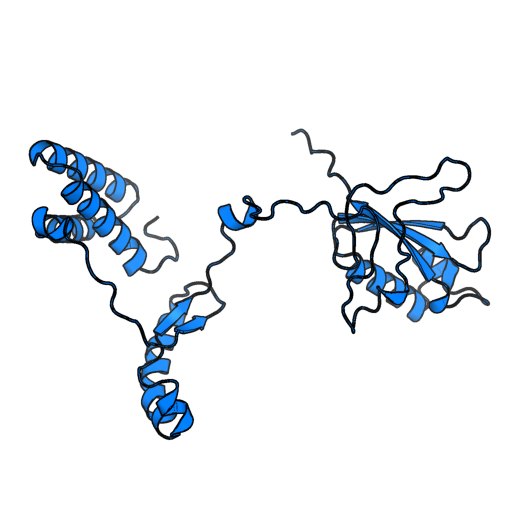,36,72,44,78,49,73,36,77,54,30,47,41,60,55,50,50,49,53,52,49,34,41,74,68,61,35,64,90,40,76,64,17,47,59,44,58,40,102,86,48,53,80,87,42,50,34,38,66,45,62,41,68,59,75,73,76,71,81,73,130

Nearest PDB structures (foldseek):
  7tyd-assembly2_D  TM=6.633E-01  e=3.063E+00  synthetic construct
  7n1k-assembly1_A  TM=6.607E-01  e=3.663E+00  synthetic construct

pLDDT: mean 78.17, std 13.32, range [27.94, 94.12]

Radius of gyration: 30.39 Å; Cα contacts (8 Å, |Δi|>4): 318; chains: 1; bounding box: 76×37×81 Å

InterPro domains:
  IPR058912 Helix-turn-helix domain, animal [PF26215] (2-58)

Organism: Xenopus laevis (NCBI:txid8355)

Foldseek 3Di:
DCPDLDDPCVVLVVLLVVLLVLQQPDPDPVVSVVVLVVSLVVVVVVVDDSVSSVVSNVVNVVDHNVNSPDDDDDDDDLAAAPEDADDRDPVCVVVLVVLVVCVVVLCVDPVSCVNHVDRHHYHYDDDCDPCNVPPDPDPPDPDDAFEAEPPDPPQPCRLQEDTDQWDDDPPDDIDGGDDYHYQQDAQWWWWKAFQPDPPPRIDIDTGRGGNSVVVVVLVVLCVVLPCPDPSSVVQNDPPHDPNRIHIGDTHHPPPPDPPD